Protein AF-A0A6A8QHR4-F1 (afdb_monomer)

pLDDT: mean 85.31, std 14.0, range [31.61, 98.31]

Solvent-accessible surface area (backbone atoms only — not comparable to full-atom values): 18402 Å² total; per-residue (Å²): 130,61,68,68,56,52,59,58,44,55,70,56,38,76,68,55,68,48,92,54,41,43,32,36,34,26,78,45,69,30,35,37,33,37,28,36,67,97,58,62,80,44,81,44,82,33,76,77,46,33,64,66,51,53,52,50,52,48,49,50,52,19,62,76,65,48,36,73,65,35,61,87,84,35,30,60,48,81,50,66,44,97,84,42,24,40,35,38,37,40,33,28,69,88,25,61,89,53,96,85,50,68,48,36,42,34,38,39,37,43,56,59,66,91,82,69,79,55,62,60,54,66,31,27,40,39,94,88,46,60,74,53,91,86,63,80,77,57,77,85,56,61,82,73,95,60,59,63,50,63,59,50,51,48,38,40,49,70,34,42,8,34,39,33,25,16,54,89,92,35,47,52,68,56,49,51,36,37,53,57,73,55,38,56,78,86,43,31,39,35,37,45,27,67,63,79,74,82,61,74,89,44,82,51,59,50,82,45,74,31,61,92,53,81,61,46,82,77,60,48,46,52,60,49,44,61,50,46,74,73,66,69,55,53,30,38,36,40,54,70,61,39,48,84,38,24,60,27,59,50,47,38,47,78,71,70,52,46,27,36,35,36,26,38,69,18,78,32,63,69,46,32,46,51,42,48,46,54,22,25,41,75,68,45,74,88,66,57,67,67,65,48,39,51,51,58,38,70,41,32,56,32,31,37,26,33,41,62,62,89,92,45,32,32,61,60,35,79,41,46,45,72,56,54,52,60,61,70,69,54,74,79,135

Mean predicted aligned error: 8.2 Å

Nearest PDB structures (foldseek):
  4ii7-assembly2_C  TM=7.685E-01  e=9.768E-21  Sulfolobus acidocaldarius DSM 639
  4ihq-assembly1_A  TM=7.583E-01  e=1.807E-20  Sulfolobus acidocaldarius DSM 639
  4ii7-assembly2_D  TM=6.952E-01  e=1.039E-20  Sulfolobus acidocaldarius DSM 639
  4ii7-assembly1_A  TM=6.647E-01  e=1.216E-19  Sulfolobus acidocaldarius DSM 639
  2oap-assembly1_1  TM=7.001E-01  e=6.402E-19  Archaeoglobus fulgidus DSM 4304

Sequence (333 aa):
MNPLLQDTLQRLAIHYDGADVEEIAMNRPGEVWIRHVGGGWEARPDPALTTDYVLILCQQLANVSGQIFHRRRMPLLYATLPEGHRFTAIVGPNVRYDMGDTEGVAMAVRVFRPDRRITLDRYGLSETRTELDEVPLRHGQTRYDASPLGDLLAAVRNREAILISGATSTGKTTFLNAIMGYLPPESRVLTVEDAREVIVAHPNRVHLVVSRTETANGVDFMRVVDAVVRMTPDVIVCGEIGIANAAGVFRLMTTGHTNFMATIHANSPEAALRAFYQNLAQGSPGIDAGAAIDIIGSAFGRIVQIDRHGSRRVVTAIDIPRLLREAVAGDPP

Radius of gyration: 21.28 Å; Cα contacts (8 Å, |Δi|>4): 629; chains: 1; bounding box: 52×45×70 Å

Structure (mmCIF, N/CA/C/O backbone):
data_AF-A0A6A8QHR4-F1
#
_entry.id   AF-A0A6A8QHR4-F1
#
loop_
_atom_site.group_PDB
_atom_site.id
_atom_site.type_symbol
_atom_site.label_atom_id
_atom_site.label_alt_id
_atom_site.label_comp_id
_atom_site.label_asym_id
_atom_site.label_entity_id
_atom_site.label_seq_id
_atom_site.pdbx_PDB_ins_code
_atom_site.Cartn_x
_atom_site.Cartn_y
_atom_site.Cartn_z
_atom_site.occupancy
_atom_site.B_iso_or_equiv
_atom_site.auth_seq_id
_atom_site.auth_comp_id
_atom_site.auth_asym_id
_atom_site.auth_atom_id
_atom_site.pdbx_PDB_model_num
ATOM 1 N N . MET A 1 1 ? -10.845 -7.583 -23.308 1.00 63.12 1 MET A N 1
ATOM 2 C CA . MET A 1 1 ? -9.411 -7.225 -23.284 1.00 63.12 1 MET A CA 1
ATOM 3 C C . MET A 1 1 ? -8.922 -7.128 -24.722 1.00 63.12 1 MET A C 1
ATOM 5 O O . MET A 1 1 ? -9.403 -7.902 -25.538 1.00 63.12 1 MET A O 1
ATOM 9 N N . ASN A 1 2 ? -8.067 -6.157 -25.059 1.00 79.81 2 ASN A N 1
ATOM 10 C CA . ASN A 1 2 ? -7.510 -6.028 -26.412 1.00 79.81 2 ASN A CA 1
ATOM 11 C C . ASN A 1 2 ? -6.665 -7.284 -26.733 1.00 79.81 2 ASN A C 1
ATOM 13 O O . ASN A 1 2 ? -5.735 -7.544 -25.967 1.00 79.81 2 ASN A O 1
ATOM 17 N N . PRO A 1 3 ? -6.948 -8.043 -27.814 1.00 83.62 3 PRO A N 1
ATOM 18 C CA . PRO A 1 3 ? -6.201 -9.257 -28.164 1.00 83.62 3 PRO A CA 1
ATOM 19 C C . PRO A 1 3 ? -4.687 -9.042 -28.263 1.00 83.62 3 PRO A C 1
ATOM 21 O O . PRO A 1 3 ? -3.917 -9.916 -27.885 1.00 83.62 3 PRO A O 1
ATOM 24 N N . LEU A 1 4 ? -4.258 -7.853 -28.696 1.00 85.81 4 LEU A N 1
ATOM 25 C CA . LEU A 1 4 ? -2.843 -7.507 -28.806 1.00 85.81 4 LEU A CA 1
ATOM 26 C C . LEU A 1 4 ? -2.167 -7.379 -27.434 1.00 85.81 4 LEU A C 1
ATOM 28 O O . LEU A 1 4 ? -1.039 -7.819 -27.265 1.00 85.81 4 LEU A O 1
ATOM 32 N N . LEU A 1 5 ? -2.855 -6.799 -26.443 1.00 90.69 5 LEU A N 1
ATOM 33 C CA . LEU A 1 5 ? -2.327 -6.728 -25.077 1.00 90.69 5 LEU A CA 1
ATOM 34 C C . LEU A 1 5 ? -2.257 -8.124 -24.452 1.00 90.69 5 LEU A C 1
ATOM 36 O O . LEU A 1 5 ? -1.310 -8.421 -23.736 1.00 90.69 5 LEU A O 1
ATOM 40 N N . GLN A 1 6 ? -3.242 -8.979 -24.733 1.00 90.25 6 GLN A N 1
ATOM 41 C CA . GLN A 1 6 ? -3.241 -10.354 -24.244 1.00 90.25 6 GLN A CA 1
ATOM 42 C C . GLN A 1 6 ? -2.035 -11.144 -24.773 1.00 90.25 6 GLN A C 1
ATOM 44 O O . GLN A 1 6 ? -1.372 -11.810 -23.985 1.00 90.25 6 GLN A O 1
ATOM 49 N N . ASP A 1 7 ? -1.724 -11.029 -26.066 1.00 89.56 7 ASP A N 1
ATOM 50 C CA . ASP A 1 7 ? -0.547 -11.665 -26.675 1.00 89.56 7 ASP A CA 1
ATOM 51 C C . ASP A 1 7 ? 0.768 -11.149 -26.064 1.00 89.56 7 ASP A C 1
ATOM 53 O O . ASP A 1 7 ? 1.615 -11.939 -25.645 1.00 89.56 7 ASP A O 1
ATOM 57 N N . THR A 1 8 ? 0.903 -9.824 -25.893 1.00 93.25 8 THR A N 1
ATOM 58 C CA . THR A 1 8 ? 2.062 -9.239 -25.201 1.00 93.25 8 THR A CA 1
ATOM 59 C C . THR A 1 8 ? 2.197 -9.801 -23.782 1.00 93.25 8 THR A C 1
ATOM 61 O O . THR A 1 8 ? 3.281 -10.217 -23.385 1.00 93.25 8 THR A O 1
ATOM 64 N N . LEU A 1 9 ? 1.104 -9.849 -23.012 1.00 94.44 9 LEU A N 1
ATOM 65 C CA . LEU A 1 9 ? 1.125 -10.299 -21.618 1.00 94.44 9 LEU A CA 1
ATOM 66 C C . LEU A 1 9 ? 1.432 -11.786 -21.467 1.00 94.44 9 LEU A C 1
ATOM 68 O O . LEU A 1 9 ? 2.133 -12.140 -20.523 1.00 94.44 9 LEU A O 1
ATOM 72 N N . GLN A 1 10 ? 0.975 -12.640 -22.387 1.00 92.62 10 GLN A N 1
ATOM 73 C CA . GLN A 1 10 ? 1.253 -14.079 -22.343 1.00 92.62 10 GLN A CA 1
ATOM 74 C C . GLN A 1 10 ? 2.753 -14.376 -22.307 1.00 92.62 10 GLN A C 1
ATOM 76 O O . GLN A 1 10 ? 3.178 -15.274 -21.584 1.00 92.62 10 GLN A O 1
ATOM 81 N N . ARG A 1 11 ? 3.573 -13.592 -23.021 1.00 90.62 11 ARG A N 1
ATOM 82 C CA . ARG A 1 11 ? 5.035 -13.726 -22.965 1.00 90.62 11 ARG A CA 1
ATOM 83 C C . ARG A 1 11 ? 5.589 -13.407 -21.583 1.00 90.62 11 ARG A C 1
ATOM 85 O O . ARG A 1 11 ? 6.513 -14.072 -21.140 1.00 90.62 11 ARG A O 1
ATOM 92 N N . LEU A 1 12 ? 5.049 -12.395 -20.910 1.00 93.69 12 LEU A N 1
ATOM 93 C CA . LEU A 1 12 ? 5.491 -12.044 -19.562 1.00 93.69 12 LEU A CA 1
ATOM 94 C C . LEU A 1 12 ? 5.003 -13.052 -18.517 1.00 93.69 12 LEU A C 1
ATOM 96 O O . LEU A 1 12 ? 5.720 -13.333 -17.558 1.00 93.69 12 LEU A O 1
ATOM 100 N N . ALA A 1 13 ? 3.795 -13.586 -18.715 1.00 95.00 13 ALA A N 1
ATOM 101 C CA . ALA A 1 13 ? 3.106 -14.467 -17.780 1.00 95.00 13 ALA A CA 1
ATOM 102 C C . ALA A 1 13 ? 3.863 -15.762 -17.498 1.00 95.00 13 ALA A C 1
ATOM 104 O O . ALA A 1 13 ? 3.900 -16.202 -16.350 1.00 95.00 13 ALA A O 1
ATOM 105 N N . ILE A 1 14 ? 4.600 -16.291 -18.484 1.00 94.75 14 ILE A N 1
ATOM 106 C CA . ILE A 1 14 ? 5.437 -17.490 -18.304 1.00 94.75 14 ILE A CA 1
ATOM 107 C C . ILE A 1 14 ? 6.419 -17.366 -17.126 1.00 94.75 14 ILE A C 1
ATOM 109 O O . ILE A 1 14 ? 6.829 -18.377 -16.559 1.00 94.75 14 ILE A O 1
ATOM 113 N N . HIS A 1 15 ? 6.794 -16.136 -16.757 1.00 96.00 15 HIS A N 1
ATOM 114 C CA . HIS A 1 15 ? 7.748 -15.860 -15.685 1.00 96.00 15 HIS A CA 1
ATOM 115 C C . HIS A 1 15 ? 7.089 -15.630 -14.325 1.00 96.00 15 HIS A C 1
ATOM 117 O O . HIS A 1 15 ? 7.748 -15.827 -13.307 1.00 96.00 15 HIS A O 1
ATOM 123 N N . TYR A 1 16 ? 5.816 -15.219 -14.282 1.00 94.38 16 TYR A N 1
ATOM 124 C CA . TYR A 1 16 ? 5.112 -14.898 -13.035 1.00 94.38 16 TYR A CA 1
ATOM 125 C C . TYR A 1 16 ? 3.937 -15.825 -12.696 1.00 94.38 16 TYR A C 1
ATOM 127 O O . TYR A 1 16 ? 3.376 -15.714 -11.606 1.00 94.38 16 TYR A O 1
ATOM 135 N N . ASP A 1 17 ? 3.568 -16.765 -13.566 1.00 92.44 17 ASP A N 1
ATOM 136 C CA . ASP A 1 17 ? 2.469 -17.709 -13.317 1.00 92.44 17 ASP A CA 1
ATOM 137 C C . ASP A 1 17 ? 2.816 -18.788 -12.277 1.00 92.44 17 ASP A C 1
ATOM 139 O O . ASP A 1 17 ? 1.919 -19.391 -11.684 1.00 92.44 17 ASP A O 1
ATOM 143 N N . GLY A 1 18 ? 4.106 -18.998 -11.987 1.00 89.38 18 GLY A N 1
ATOM 144 C CA . GLY A 1 18 ? 4.564 -19.948 -10.970 1.00 89.38 18 GLY A CA 1
ATOM 145 C C . GLY A 1 18 ? 4.011 -19.638 -9.573 1.00 89.38 18 GLY A C 1
ATOM 146 O O . GLY A 1 18 ? 4.069 -18.501 -9.099 1.00 89.38 18 GLY A O 1
ATOM 147 N N . ALA A 1 19 ? 3.477 -20.651 -8.883 1.00 86.50 19 ALA A N 1
ATOM 148 C CA . ALA A 1 19 ? 2.821 -20.487 -7.579 1.00 86.50 19 ALA A CA 1
ATOM 149 C C . ALA A 1 19 ? 3.752 -19.929 -6.480 1.00 86.50 19 ALA A C 1
ATOM 151 O O . ALA A 1 19 ? 3.288 -19.314 -5.517 1.00 86.50 19 ALA A O 1
ATOM 152 N N . ASP A 1 20 ? 5.058 -20.124 -6.633 1.00 88.94 20 ASP A N 1
ATOM 153 C CA . ASP A 1 20 ? 6.122 -19.664 -5.747 1.00 88.94 20 ASP A CA 1
ATOM 154 C C . ASP A 1 20 ? 6.749 -18.326 -6.167 1.00 88.94 20 ASP A C 1
ATOM 156 O O . ASP A 1 20 ? 7.637 -17.842 -5.468 1.00 88.94 20 ASP A O 1
ATOM 160 N N . VAL A 1 21 ? 6.270 -17.677 -7.232 1.00 92.50 21 VAL A N 1
ATOM 161 C CA . VAL A 1 21 ? 6.793 -16.379 -7.682 1.00 92.50 21 VAL A CA 1
ATOM 162 C C . VAL A 1 21 ? 6.156 -15.228 -6.899 1.00 92.50 21 VAL A C 1
ATOM 164 O O . VAL A 1 21 ? 4.934 -15.094 -6.813 1.00 92.50 21 VAL A O 1
ATOM 167 N N . GLU A 1 22 ? 7.002 -14.377 -6.318 1.00 89.94 22 GLU A N 1
ATOM 168 C CA . GLU A 1 22 ? 6.614 -13.166 -5.585 1.00 89.94 22 GLU A CA 1
ATOM 169 C C . GLU A 1 22 ? 6.722 -11.913 -6.468 1.00 89.94 22 GLU A C 1
ATOM 171 O O . GLU A 1 22 ? 5.899 -10.997 -6.387 1.00 89.94 22 GLU A O 1
ATOM 176 N N . GLU A 1 23 ? 7.755 -11.867 -7.306 1.00 94.75 23 GLU A N 1
ATOM 177 C CA . GLU A 1 23 ? 8.083 -10.719 -8.142 1.00 94.75 23 GLU A CA 1
ATOM 178 C C . GLU A 1 23 ? 8.947 -11.161 -9.320 1.00 94.75 23 GLU A C 1
ATOM 180 O O . GLU A 1 23 ? 9.780 -12.055 -9.170 1.00 94.75 23 GLU A O 1
ATOM 185 N N . ILE A 1 24 ? 8.786 -10.513 -10.469 1.00 97.56 24 ILE A N 1
ATOM 186 C CA . ILE A 1 24 ? 9.759 -10.592 -11.560 1.00 97.56 24 ILE A CA 1
ATOM 187 C C . ILE A 1 24 ? 10.306 -9.204 -11.866 1.00 97.56 24 ILE A C 1
ATOM 189 O O . ILE A 1 24 ? 9.607 -8.207 -11.695 1.00 97.56 24 ILE A O 1
ATOM 193 N N . ALA A 1 25 ? 11.539 -9.139 -12.346 1.00 98.25 25 ALA A N 1
ATOM 194 C CA . ALA A 1 25 ? 12.180 -7.910 -12.781 1.00 98.25 25 ALA A CA 1
ATOM 195 C C . ALA A 1 25 ? 12.972 -8.135 -14.070 1.00 98.25 25 ALA A C 1
ATOM 197 O O . ALA A 1 25 ? 13.424 -9.238 -14.353 1.00 98.25 25 ALA A O 1
ATOM 198 N N . MET A 1 26 ? 13.169 -7.080 -14.843 1.00 97.88 26 MET A N 1
ATOM 199 C CA . MET A 1 26 ? 14.093 -7.046 -15.972 1.00 97.88 26 MET A CA 1
ATOM 200 C C . MET A 1 26 ? 14.961 -5.811 -15.776 1.00 97.88 26 MET A C 1
ATOM 202 O O . MET A 1 26 ? 14.444 -4.693 -15.805 1.00 97.88 26 MET A O 1
ATOM 206 N N . ASN A 1 27 ? 16.260 -6.015 -15.543 1.00 97.00 27 ASN A N 1
ATOM 207 C CA . ASN A 1 27 ? 17.203 -4.923 -15.286 1.00 97.00 27 ASN A CA 1
ATOM 208 C C . ASN A 1 27 ? 17.958 -4.494 -16.549 1.00 97.00 27 ASN A C 1
ATOM 210 O O . ASN A 1 27 ? 18.548 -3.421 -16.550 1.00 97.00 27 ASN A O 1
ATOM 214 N N . ARG A 1 28 ? 17.950 -5.326 -17.599 1.00 96.44 28 ARG A N 1
ATOM 215 C CA . ARG A 1 28 ? 18.454 -5.057 -18.956 1.00 96.44 28 ARG A CA 1
ATOM 216 C C . ARG A 1 28 ? 17.719 -5.953 -19.972 1.00 96.44 28 ARG A C 1
ATOM 218 O O . ARG A 1 28 ? 17.114 -6.942 -19.567 1.00 96.44 28 ARG A O 1
ATOM 225 N N . PRO A 1 29 ? 17.734 -5.636 -21.277 1.00 97.19 29 PRO A N 1
ATOM 226 C CA . PRO A 1 29 ? 17.141 -6.481 -22.308 1.00 97.19 29 PRO A CA 1
ATOM 227 C C . PRO A 1 29 ? 17.780 -7.864 -22.364 1.00 97.19 29 PRO A C 1
ATOM 229 O O . PRO A 1 29 ? 18.995 -7.997 -22.225 1.00 97.19 29 PRO A O 1
ATOM 232 N N . GLY A 1 30 ? 16.964 -8.879 -22.635 1.00 97.38 30 GLY A N 1
ATOM 233 C CA . GLY A 1 30 ? 17.433 -10.252 -22.805 1.00 97.38 30 GLY A CA 1
ATOM 234 C C . GLY A 1 30 ? 17.486 -11.084 -21.520 1.00 97.38 30 GLY A C 1
ATOM 235 O O . GLY A 1 30 ? 17.931 -12.232 -21.569 1.00 97.38 30 GLY A O 1
ATOM 236 N N . GLU A 1 31 ? 17.046 -10.546 -20.382 1.00 96.81 31 GLU A N 1
ATOM 237 C CA . GLU A 1 31 ? 17.014 -11.258 -19.101 1.00 96.81 31 GLU A CA 1
ATOM 238 C C . GLU A 1 31 ? 15.706 -11.043 -18.337 1.00 96.81 31 GLU A C 1
ATOM 240 O O . GLU A 1 31 ? 15.011 -10.038 -18.490 1.00 96.81 31 GLU A O 1
ATOM 245 N N . VAL A 1 32 ? 15.428 -11.981 -17.439 1.00 97.94 32 VAL A N 1
ATOM 246 C CA . VAL A 1 32 ? 14.441 -11.852 -16.376 1.00 97.94 32 VAL A CA 1
ATOM 247 C C . VAL A 1 32 ? 15.060 -12.314 -15.063 1.00 97.94 32 VAL A C 1
ATOM 249 O O . VAL A 1 32 ? 15.806 -13.289 -15.001 1.00 97.94 32 VAL A O 1
ATOM 252 N N . TRP A 1 33 ? 14.736 -11.611 -13.993 1.00 98.31 33 TRP A N 1
ATOM 253 C CA . TRP A 1 33 ? 15.041 -11.981 -12.625 1.00 98.31 33 TRP A CA 1
ATOM 254 C C . TRP A 1 33 ? 13.746 -12.385 -11.944 1.00 98.31 33 TRP A C 1
ATOM 256 O O . TRP A 1 33 ? 12.770 -11.641 -11.981 1.00 98.31 33 TRP A O 1
ATOM 266 N N . ILE A 1 34 ? 13.735 -13.549 -11.309 1.00 97.69 34 ILE A N 1
ATOM 267 C CA . ILE A 1 34 ? 12.564 -14.098 -10.632 1.00 97.69 34 ILE A CA 1
ATOM 268 C C . ILE A 1 34 ? 12.863 -14.148 -9.141 1.00 97.69 34 ILE A C 1
ATOM 270 O O . ILE A 1 34 ? 13.861 -14.724 -8.709 1.00 97.69 34 ILE A O 1
ATOM 274 N N . ARG A 1 35 ? 12.003 -13.524 -8.340 1.00 94.69 35 ARG A N 1
ATOM 275 C CA . ARG A 1 35 ? 12.045 -13.610 -6.886 1.00 94.69 35 ARG A CA 1
ATOM 276 C C . ARG A 1 35 ? 11.048 -14.651 -6.416 1.00 94.69 35 ARG A C 1
ATOM 278 O O . ARG A 1 35 ? 9.836 -14.459 -6.530 1.00 94.69 35 ARG A O 1
ATOM 285 N N . HIS A 1 36 ? 11.570 -15.706 -5.807 1.00 89.94 36 HIS A N 1
ATOM 286 C CA . HIS A 1 36 ? 10.753 -16.743 -5.189 1.00 89.94 36 HIS A CA 1
ATOM 287 C C . HIS A 1 36 ? 10.314 -16.349 -3.782 1.00 89.94 36 HIS A C 1
ATOM 289 O O . HIS A 1 36 ? 11.026 -15.665 -3.040 1.00 89.94 36 HIS A O 1
ATOM 295 N N . VAL A 1 37 ? 9.143 -16.824 -3.381 1.00 82.81 37 VAL A N 1
ATOM 296 C CA . VAL A 1 37 ? 8.575 -16.626 -2.052 1.00 82.81 37 VAL A CA 1
ATOM 297 C C . VAL A 1 37 ? 9.530 -17.158 -0.987 1.00 82.81 37 VAL A C 1
ATOM 299 O O . VAL A 1 37 ? 9.801 -18.351 -0.902 1.00 82.81 37 VAL A O 1
ATOM 302 N N . GLY A 1 38 ? 10.015 -16.263 -0.124 1.00 75.81 38 GLY A N 1
ATOM 303 C CA . GLY A 1 38 ? 10.965 -16.623 0.936 1.00 75.81 38 GLY A CA 1
ATOM 304 C C . GLY A 1 38 ? 12.384 -16.938 0.442 1.00 75.81 38 GLY A C 1
ATOM 305 O O . GLY A 1 38 ? 13.253 -17.183 1.275 1.00 75.81 38 GLY A O 1
ATOM 306 N N . GLY A 1 39 ? 12.619 -16.882 -0.871 1.00 82.81 39 GLY A N 1
ATOM 307 C CA . GLY A 1 39 ? 13.905 -17.109 -1.518 1.00 82.81 39 GLY A CA 1
ATOM 308 C C . GLY A 1 39 ? 14.609 -15.821 -1.951 1.00 82.81 39 GLY A C 1
ATOM 309 O O . GLY A 1 39 ? 14.208 -14.701 -1.612 1.00 82.81 39 GLY A O 1
ATOM 310 N N . GLY A 1 40 ? 15.706 -16.013 -2.684 1.00 85.38 40 GLY A N 1
ATOM 311 C CA . GLY A 1 40 ? 16.468 -14.950 -3.335 1.00 85.38 40 GLY A CA 1
ATOM 312 C C . GLY A 1 40 ? 15.995 -14.670 -4.762 1.00 85.38 40 GLY A C 1
ATOM 313 O O . GLY A 1 40 ? 14.951 -15.153 -5.199 1.00 85.38 40 GLY A O 1
ATOM 314 N N . TRP A 1 41 ? 16.793 -13.878 -5.473 1.00 95.62 41 TRP A N 1
ATOM 315 C CA . TRP A 1 41 ? 16.614 -13.615 -6.897 1.00 95.62 41 TRP A CA 1
ATOM 316 C C . TRP A 1 41 ? 17.331 -14.675 -7.739 1.00 95.62 41 TRP A C 1
ATOM 318 O O . TRP A 1 41 ? 18.484 -15.007 -7.468 1.00 95.62 41 TRP A O 1
ATOM 328 N N . GLU A 1 42 ? 16.660 -15.163 -8.776 1.00 96.56 42 GLU A N 1
ATOM 329 C CA . GLU A 1 42 ? 17.183 -16.095 -9.774 1.00 96.56 42 GLU A CA 1
ATOM 330 C C . GLU A 1 42 ? 17.196 -15.408 -11.145 1.00 96.56 42 GLU A C 1
ATOM 332 O O . GLU A 1 42 ? 16.153 -14.954 -11.611 1.00 96.56 42 GLU A O 1
ATOM 337 N N . ALA A 1 43 ? 18.358 -15.324 -11.794 1.00 97.12 43 ALA A N 1
ATOM 338 C CA . ALA A 1 43 ? 18.470 -14.785 -13.148 1.00 97.12 43 ALA A CA 1
ATOM 339 C C . ALA A 1 43 ? 18.206 -15.875 -14.194 1.00 97.12 43 ALA A C 1
ATOM 341 O O . ALA A 1 43 ? 18.757 -16.974 -14.102 1.00 97.12 43 ALA A O 1
ATOM 342 N N . ARG A 1 44 ? 17.419 -15.552 -15.222 1.00 96.69 44 ARG A N 1
ATOM 343 C CA . ARG A 1 44 ? 17.178 -16.404 -16.390 1.00 96.69 44 ARG A CA 1
ATOM 344 C C . ARG A 1 44 ? 17.307 -15.591 -17.681 1.00 96.69 44 ARG A C 1
ATOM 346 O O . ARG A 1 44 ? 16.810 -14.466 -17.740 1.00 96.69 44 ARG A O 1
ATOM 353 N N . PRO A 1 45 ? 17.947 -16.133 -18.729 1.00 97.56 45 PRO A N 1
ATOM 354 C CA . PRO A 1 45 ? 17.964 -15.480 -20.029 1.00 97.56 45 PRO A CA 1
ATOM 355 C C . PRO A 1 45 ? 16.577 -15.555 -20.680 1.00 97.56 45 PRO A C 1
ATOM 357 O O . PRO A 1 45 ? 15.962 -16.619 -20.725 1.00 97.56 45 PRO A O 1
ATOM 360 N N . ASP A 1 46 ? 16.123 -14.439 -21.238 1.00 96.94 46 ASP A N 1
ATOM 361 C CA . ASP A 1 46 ? 14.974 -14.381 -22.141 1.00 96.94 46 ASP A CA 1
ATOM 362 C C . ASP A 1 46 ? 15.258 -13.355 -23.250 1.00 96.94 46 ASP A C 1
ATOM 364 O O . ASP A 1 46 ? 14.938 -12.171 -23.103 1.00 96.94 46 ASP A O 1
ATOM 368 N N . PRO A 1 47 ? 15.850 -13.788 -24.381 1.00 96.75 47 PRO A N 1
ATOM 369 C CA . PRO A 1 47 ? 16.184 -12.912 -25.505 1.00 96.75 47 PRO A CA 1
ATOM 370 C C . PRO A 1 47 ? 14.991 -12.154 -26.098 1.00 96.75 47 PRO A C 1
ATOM 372 O O . PRO A 1 47 ? 15.187 -11.197 -26.844 1.00 96.75 47 PRO A O 1
ATOM 375 N N . ALA A 1 48 ? 13.760 -12.581 -25.808 1.00 94.81 48 ALA A N 1
ATOM 376 C CA . ALA A 1 48 ? 12.567 -11.937 -26.324 1.00 94.81 48 ALA A CA 1
ATOM 377 C C . ALA A 1 48 ? 12.070 -10.772 -25.457 1.00 94.81 48 ALA A C 1
ATOM 379 O O . ALA A 1 48 ? 11.251 -9.981 -25.930 1.00 94.81 48 ALA A O 1
ATOM 380 N N . LEU A 1 49 ? 12.572 -10.620 -24.227 1.00 96.38 49 LEU A N 1
ATOM 381 C CA . LEU A 1 49 ? 12.349 -9.427 -23.410 1.00 96.38 49 LEU A CA 1
ATOM 382 C C . LEU A 1 49 ? 13.264 -8.291 -23.884 1.00 96.38 49 LEU A C 1
ATOM 384 O O . LEU A 1 49 ? 14.278 -7.955 -23.273 1.00 96.38 49 LEU A O 1
ATOM 388 N N . THR A 1 50 ? 12.918 -7.722 -25.036 1.00 97.38 50 THR A N 1
ATOM 389 C CA . THR A 1 50 ? 13.654 -6.621 -25.666 1.00 97.38 50 THR A CA 1
ATOM 390 C C . THR A 1 50 ? 13.180 -5.256 -25.164 1.00 97.38 50 THR A C 1
ATOM 392 O O . THR A 1 50 ? 12.103 -5.115 -24.582 1.00 97.38 50 THR A O 1
ATOM 395 N N . THR A 1 51 ? 13.955 -4.205 -25.445 1.00 96.69 51 THR A N 1
ATOM 396 C CA . THR A 1 51 ? 13.515 -2.818 -25.218 1.00 96.69 51 THR A CA 1
ATOM 397 C C . THR A 1 51 ? 12.199 -2.517 -25.936 1.00 96.69 51 THR A C 1
ATOM 399 O O . THR A 1 51 ? 11.291 -1.940 -25.338 1.00 96.69 51 THR A O 1
ATOM 402 N N . ASP A 1 52 ? 12.066 -2.942 -27.194 1.00 96.81 52 ASP A N 1
ATOM 403 C CA . ASP A 1 52 ? 10.859 -2.709 -27.992 1.00 96.81 52 ASP A CA 1
ATOM 404 C C . ASP A 1 52 ? 9.641 -3.411 -27.395 1.00 96.81 52 ASP A C 1
ATOM 406 O O . ASP A 1 52 ? 8.563 -2.820 -27.324 1.00 96.81 52 ASP A O 1
ATOM 410 N N . TYR A 1 53 ? 9.821 -4.635 -26.891 1.00 96.94 53 TYR A N 1
ATOM 411 C CA . TYR A 1 53 ? 8.770 -5.363 -26.190 1.00 96.94 53 TYR A CA 1
ATOM 412 C C . TYR A 1 53 ? 8.246 -4.572 -24.981 1.00 96.94 53 TYR A C 1
ATOM 414 O O . TYR A 1 53 ? 7.039 -4.351 -24.863 1.00 96.94 53 TYR A O 1
ATOM 422 N N . VAL A 1 54 ? 9.139 -4.078 -24.114 1.00 97.00 54 VAL A N 1
ATOM 423 C CA . VAL A 1 54 ? 8.726 -3.310 -22.928 1.00 97.00 54 VAL A CA 1
ATOM 424 C C . VAL A 1 54 ? 8.084 -1.977 -23.318 1.00 97.00 54 VAL A C 1
ATOM 426 O O . VAL A 1 54 ? 7.103 -1.575 -22.695 1.00 97.00 54 VAL A O 1
ATOM 429 N N . LEU A 1 55 ? 8.574 -1.299 -24.361 1.00 96.62 55 LEU A N 1
ATOM 430 C CA . LEU A 1 55 ? 7.968 -0.060 -24.863 1.00 96.62 55 LEU A CA 1
ATOM 431 C C . LEU A 1 55 ? 6.541 -0.285 -25.382 1.00 96.62 55 LEU A C 1
ATOM 433 O O . LEU A 1 55 ? 5.647 0.503 -25.061 1.00 96.62 55 LEU A O 1
ATOM 437 N N . ILE A 1 56 ? 6.318 -1.360 -26.144 1.00 96.38 56 ILE A N 1
ATOM 438 C CA . ILE A 1 56 ? 4.990 -1.756 -26.630 1.00 96.38 56 ILE A CA 1
ATOM 439 C C . ILE A 1 56 ? 4.072 -2.060 -25.447 1.00 96.38 56 ILE A C 1
ATOM 441 O O . ILE A 1 56 ? 2.967 -1.517 -25.381 1.00 96.38 56 ILE A O 1
ATOM 445 N N . LEU A 1 57 ? 4.540 -2.863 -24.487 1.00 96.50 57 LEU A N 1
ATOM 446 C CA . LEU A 1 57 ? 3.779 -3.200 -23.287 1.00 96.50 57 LEU A CA 1
ATOM 447 C C . LEU A 1 57 ? 3.398 -1.942 -22.494 1.00 96.50 57 LEU A C 1
ATOM 449 O O . LEU A 1 57 ? 2.233 -1.772 -22.137 1.00 96.50 57 LEU A O 1
ATOM 453 N N . CYS A 1 58 ? 4.343 -1.023 -22.277 1.00 95.94 58 CYS A N 1
ATOM 454 C CA . CYS A 1 58 ? 4.081 0.236 -21.582 1.00 95.94 58 CYS A CA 1
ATOM 455 C C . CYS A 1 58 ? 3.025 1.073 -22.308 1.00 95.94 58 CYS A C 1
ATOM 457 O O . CYS A 1 58 ? 2.089 1.560 -21.679 1.00 95.94 58 CYS A O 1
ATOM 459 N N . GLN A 1 59 ? 3.127 1.211 -23.632 1.00 95.38 59 GLN A N 1
ATOM 460 C CA . GLN A 1 59 ? 2.145 1.964 -24.409 1.00 95.38 59 GLN A CA 1
ATOM 461 C C . GLN A 1 59 ? 0.750 1.330 -24.335 1.00 95.38 59 GLN A C 1
ATOM 463 O O . GLN A 1 59 ? -0.248 2.037 -24.192 1.00 95.38 59 GLN A O 1
ATOM 468 N N . GLN A 1 60 ? 0.664 0.001 -24.409 1.00 95.31 60 GLN A N 1
ATOM 469 C CA . GLN A 1 60 ? -0.605 -0.718 -24.312 1.00 95.31 60 GLN A CA 1
ATOM 470 C C . GLN A 1 60 ? -1.234 -0.578 -22.920 1.00 95.31 60 GLN A C 1
ATOM 472 O O . GLN A 1 60 ? -2.425 -0.279 -22.820 1.00 95.31 60 GLN A O 1
ATOM 477 N N . LEU A 1 61 ? -0.445 -0.741 -21.852 1.00 93.50 61 LEU A N 1
ATOM 478 C CA . LEU A 1 61 ? -0.911 -0.577 -20.472 1.00 93.50 61 LEU A CA 1
ATOM 479 C C . LEU A 1 61 ? -1.320 0.870 -20.177 1.00 93.50 61 LEU A C 1
ATOM 481 O O . LEU A 1 61 ? -2.340 1.094 -19.523 1.00 93.50 61 LEU A O 1
ATOM 485 N N . ALA A 1 62 ? -0.579 1.853 -20.691 1.00 91.56 62 ALA A N 1
ATOM 486 C CA . ALA A 1 62 ? -0.930 3.265 -20.575 1.00 91.56 62 ALA A CA 1
ATOM 487 C C . ALA A 1 62 ? -2.284 3.553 -21.241 1.00 91.56 62 ALA A C 1
ATOM 489 O O . ALA A 1 62 ? -3.164 4.130 -20.609 1.00 91.56 62 ALA A O 1
ATOM 490 N N . ASN A 1 63 ? -2.505 3.041 -22.457 1.00 90.62 63 ASN A N 1
ATOM 491 C CA . ASN A 1 63 ? -3.768 3.216 -23.176 1.00 90.62 63 ASN A CA 1
ATOM 492 C C . ASN A 1 63 ? -4.958 2.590 -22.429 1.00 90.62 63 ASN A C 1
ATOM 494 O O . ASN A 1 63 ? -6.022 3.200 -22.357 1.00 90.62 63 ASN A O 1
ATOM 498 N N . VAL A 1 64 ? -4.793 1.389 -21.861 1.00 88.62 64 VAL A N 1
ATOM 499 C CA . VAL A 1 64 ? -5.862 0.725 -21.089 1.00 88.62 64 VAL A CA 1
ATOM 500 C C . VAL A 1 64 ? -6.142 1.438 -19.766 1.00 88.62 64 VAL A C 1
ATOM 502 O O . VAL A 1 64 ? -7.294 1.512 -19.350 1.00 88.62 64 VAL A O 1
ATOM 505 N N . SER A 1 65 ? -5.111 1.975 -19.112 1.00 83.38 65 SER A N 1
ATOM 506 C CA . SER A 1 65 ? -5.253 2.678 -17.828 1.00 83.38 65 SER A CA 1
ATOM 507 C C . SER A 1 65 ? -5.568 4.173 -17.965 1.00 83.38 65 SER A C 1
ATOM 509 O O . SER A 1 65 ? -5.710 4.852 -16.951 1.00 83.38 65 SER A O 1
ATOM 511 N N . GLY A 1 66 ? -5.689 4.692 -19.193 1.00 84.25 66 GLY A N 1
ATOM 512 C CA . GLY A 1 66 ? -5.932 6.114 -19.455 1.00 84.25 66 GLY A CA 1
ATOM 513 C C . GLY A 1 66 ? -4.756 7.021 -19.080 1.00 84.25 66 GLY A C 1
ATOM 514 O O . GLY A 1 66 ? -4.940 8.218 -18.904 1.00 84.25 66 GLY A O 1
ATOM 515 N N . GLN A 1 67 ? -3.555 6.461 -18.929 1.00 86.94 67 GLN A N 1
ATOM 516 C CA . GLN A 1 67 ? -2.345 7.201 -18.587 1.00 86.94 67 GLN A CA 1
ATOM 517 C C . GLN A 1 67 ? -1.594 7.658 -19.838 1.00 86.94 67 GLN A C 1
ATOM 519 O O . GLN A 1 67 ? -1.691 7.065 -20.912 1.00 86.94 67 GLN A O 1
ATOM 524 N N . ILE A 1 68 ? -0.770 8.689 -19.672 1.00 87.81 68 ILE A N 1
ATOM 525 C CA . ILE A 1 68 ? 0.153 9.150 -20.709 1.00 87.81 68 ILE A CA 1
ATOM 526 C C . ILE A 1 68 ? 1.519 8.503 -20.475 1.00 87.81 68 ILE A C 1
ATOM 528 O O . ILE A 1 68 ? 2.11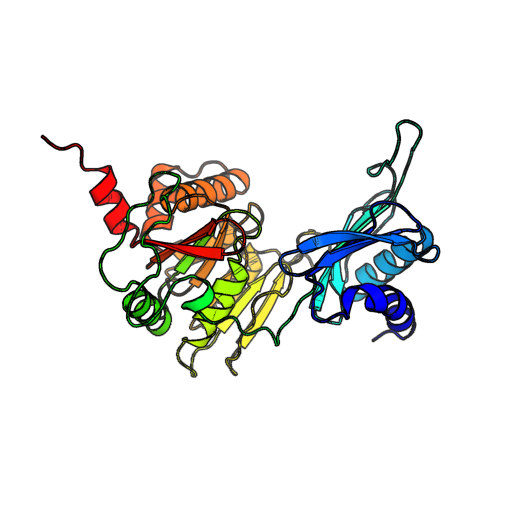7 8.670 -19.414 1.00 87.81 68 ILE A O 1
ATOM 532 N N . PHE A 1 69 ? 2.033 7.813 -21.491 1.00 92.44 69 PHE A N 1
ATOM 533 C CA . PHE A 1 69 ? 3.392 7.278 -21.518 1.00 92.44 69 PHE A CA 1
ATOM 534 C C . PHE A 1 69 ? 4.136 7.816 -22.738 1.00 92.44 69 PHE A C 1
ATOM 536 O O . PHE A 1 69 ? 3.600 7.855 -23.844 1.00 92.44 69 PHE A O 1
ATOM 543 N N . HIS A 1 70 ? 5.384 8.242 -22.547 1.00 92.12 70 HIS A N 1
ATOM 544 C CA . HIS A 1 70 ? 6.244 8.652 -23.649 1.00 92.12 70 HIS A CA 1
ATOM 545 C C . HIS A 1 70 ? 7.709 8.442 -23.288 1.00 92.12 70 HIS A C 1
ATOM 547 O O . HIS A 1 70 ? 8.226 9.119 -22.398 1.00 92.12 70 HIS A O 1
ATOM 553 N N . ARG A 1 71 ? 8.422 7.621 -24.067 1.00 91.31 71 ARG A N 1
ATOM 554 C CA . ARG A 1 71 ? 9.795 7.168 -23.769 1.00 91.31 71 ARG A CA 1
ATOM 555 C C . ARG A 1 71 ? 10.827 8.255 -23.417 1.00 91.31 71 ARG A C 1
ATOM 557 O O . ARG A 1 71 ? 11.838 7.949 -22.806 1.00 91.31 71 ARG A O 1
ATOM 564 N N . ARG A 1 72 ? 10.613 9.514 -23.828 1.00 89.44 72 ARG A N 1
ATOM 565 C CA . ARG A 1 72 ? 11.508 10.652 -23.506 1.00 89.44 72 ARG A CA 1
ATOM 566 C C . ARG A 1 72 ? 10.918 11.721 -22.592 1.00 89.44 72 ARG A C 1
ATOM 568 O O . ARG A 1 72 ? 11.669 12.517 -22.053 1.00 89.44 72 ARG A O 1
ATOM 575 N N . ARG A 1 73 ? 9.590 11.810 -22.497 1.00 89.69 73 ARG A N 1
ATOM 576 C CA . ARG A 1 73 ? 8.908 12.933 -21.815 1.00 89.69 73 ARG A CA 1
ATOM 577 C C . ARG A 1 73 ? 8.223 12.468 -20.539 1.00 89.69 73 ARG A C 1
ATOM 579 O O . ARG A 1 73 ? 8.253 13.173 -19.545 1.00 89.69 73 ARG A O 1
ATOM 586 N N . MET A 1 74 ? 7.650 11.269 -20.582 1.00 90.38 74 MET A N 1
ATOM 587 C CA . MET A 1 74 ? 7.019 10.583 -19.459 1.00 90.38 74 MET A CA 1
ATOM 588 C C . MET A 1 74 ? 7.488 9.120 -19.477 1.00 90.38 74 MET A C 1
ATOM 590 O O . MET A 1 74 ? 6.729 8.237 -19.879 1.00 90.38 74 MET A O 1
ATOM 594 N N . PRO A 1 75 ? 8.778 8.872 -19.164 1.00 93.38 75 PRO A N 1
ATOM 595 C CA . PRO A 1 75 ? 9.410 7.563 -19.331 1.00 93.38 75 PRO A CA 1
ATOM 596 C C . PRO A 1 75 ? 9.071 6.548 -18.232 1.00 93.38 75 PRO A C 1
ATOM 598 O O . PRO A 1 75 ? 9.599 5.442 -18.260 1.00 93.38 75 PRO A O 1
ATOM 601 N N . LEU A 1 76 ? 8.260 6.928 -17.248 1.00 93.06 76 LEU A N 1
ATOM 602 C CA . LEU A 1 76 ? 7.922 6.124 -16.082 1.00 93.06 76 LEU A CA 1
ATOM 603 C C . LEU A 1 76 ? 6.443 5.753 -16.150 1.00 93.06 76 LEU A C 1
ATOM 605 O O . LEU A 1 76 ? 5.599 6.633 -16.322 1.00 93.06 76 LEU A O 1
ATOM 609 N N . LEU A 1 77 ? 6.137 4.468 -16.006 1.00 92.56 77 LEU A N 1
ATOM 610 C CA . LEU A 1 77 ? 4.776 3.955 -15.978 1.00 92.56 77 LEU A CA 1
ATOM 611 C C . LEU A 1 77 ? 4.551 3.141 -14.708 1.00 92.56 77 LEU A C 1
ATOM 613 O O . LEU A 1 77 ? 5.284 2.191 -14.436 1.00 92.56 77 LEU A O 1
ATOM 617 N N . TYR A 1 78 ? 3.488 3.484 -13.987 1.00 90.19 78 TYR A N 1
ATOM 618 C CA . TYR A 1 78 ? 2.917 2.671 -12.921 1.00 90.19 78 TYR A CA 1
ATOM 619 C C . TYR A 1 78 ? 1.569 2.150 -13.407 1.00 90.19 78 TYR A C 1
ATOM 621 O O . TYR A 1 78 ? 0.692 2.940 -13.738 1.00 90.19 78 TYR A O 1
ATOM 629 N N . ALA A 1 79 ? 1.388 0.838 -13.484 1.00 89.62 79 ALA A N 1
ATOM 630 C CA . ALA A 1 79 ? 0.154 0.242 -13.982 1.00 89.62 79 ALA A CA 1
ATOM 631 C C . ALA A 1 79 ? -0.239 -0.990 -13.165 1.00 89.62 79 ALA A C 1
ATOM 633 O O . ALA A 1 79 ? 0.535 -1.522 -12.372 1.00 89.62 79 ALA A O 1
ATOM 634 N N . THR A 1 80 ? -1.469 -1.448 -13.368 1.00 88.75 80 THR A N 1
ATOM 635 C CA . THR A 1 80 ? -1.932 -2.754 -12.892 1.00 88.75 80 THR A CA 1
ATOM 636 C C . THR A 1 80 ? -2.198 -3.618 -14.118 1.00 88.75 80 THR A C 1
ATOM 638 O O . THR A 1 80 ? -2.870 -3.167 -15.048 1.00 88.75 80 THR A O 1
ATOM 641 N N . LEU A 1 81 ? -1.638 -4.827 -14.146 1.00 91.94 81 LEU A N 1
ATOM 642 C CA . LEU A 1 81 ? -1.932 -5.810 -15.185 1.00 91.94 81 LEU A CA 1
ATOM 643 C C . LEU A 1 81 ? -3.395 -6.282 -15.055 1.00 91.94 81 LEU A C 1
ATOM 645 O O . LEU A 1 81 ? -3.953 -6.209 -13.958 1.00 91.94 81 LEU A O 1
ATOM 649 N N . PRO A 1 82 ? -4.038 -6.771 -16.129 1.00 87.69 82 PRO A N 1
ATOM 650 C CA . PRO A 1 82 ? -5.411 -7.291 -16.085 1.00 87.69 82 PRO A CA 1
ATOM 651 C C . PRO A 1 82 ? -5.669 -8.338 -14.988 1.00 87.69 82 PRO A C 1
ATOM 653 O O . PRO A 1 82 ? -6.766 -8.402 -14.438 1.00 87.69 82 PRO A O 1
ATOM 656 N N . GLU A 1 83 ? -4.648 -9.115 -14.635 1.00 86.31 83 GLU A N 1
ATOM 657 C CA . GLU A 1 83 ? -4.635 -10.145 -13.593 1.00 86.31 83 GLU A CA 1
ATOM 658 C C . GLU A 1 83 ? -4.525 -9.563 -12.166 1.00 86.31 83 GLU A C 1
ATOM 660 O O . GLU A 1 83 ? -4.588 -10.291 -11.176 1.00 86.31 83 GLU A O 1
ATOM 665 N N . GLY A 1 84 ? -4.355 -8.244 -12.032 1.00 86.12 84 GLY A N 1
ATOM 666 C CA . GLY A 1 84 ? -4.218 -7.534 -10.757 1.00 86.12 84 GLY A CA 1
ATOM 667 C C . GLY A 1 84 ? -2.778 -7.370 -10.266 1.00 86.12 84 GLY A C 1
ATOM 668 O O . GLY A 1 84 ? -2.561 -6.806 -9.198 1.00 86.12 84 GLY A O 1
ATOM 669 N N . HIS A 1 85 ? -1.781 -7.847 -11.013 1.00 90.94 85 HIS A N 1
ATOM 670 C CA . HIS A 1 85 ? -0.369 -7.682 -10.658 1.00 90.94 85 HIS A CA 1
ATOM 671 C C . HIS A 1 85 ? 0.070 -6.223 -10.812 1.00 90.94 85 HIS A C 1
ATOM 673 O O . HIS A 1 85 ? -0.336 -5.545 -11.759 1.00 90.94 85 HIS A O 1
ATOM 679 N N . ARG A 1 86 ? 0.925 -5.723 -9.914 1.00 91.31 86 ARG A N 1
ATOM 680 C CA . ARG A 1 86 ? 1.469 -4.363 -10.063 1.00 91.31 86 ARG A CA 1
ATOM 681 C C . ARG A 1 86 ? 2.572 -4.390 -11.105 1.00 91.31 86 ARG A C 1
ATOM 683 O O . ARG A 1 86 ? 3.459 -5.228 -11.013 1.00 91.31 86 ARG A O 1
ATOM 690 N N . PHE A 1 87 ? 2.547 -3.456 -12.042 1.00 94.31 87 PHE A N 1
ATOM 691 C CA . PHE A 1 87 ? 3.566 -3.274 -13.067 1.00 94.31 87 PHE A CA 1
ATOM 692 C C . PHE A 1 87 ? 4.226 -1.909 -12.893 1.00 94.31 87 PHE A C 1
ATOM 694 O O . PHE A 1 87 ? 3.550 -0.892 -12.737 1.00 94.31 87 PHE A O 1
ATOM 701 N N . THR A 1 88 ? 5.552 -1.874 -12.929 1.00 95.44 88 THR A N 1
ATOM 702 C CA . THR A 1 88 ? 6.327 -0.632 -12.980 1.00 95.44 88 THR A CA 1
ATOM 703 C C . THR A 1 88 ? 7.375 -0.750 -14.067 1.00 95.44 88 THR A C 1
ATOM 705 O O . THR A 1 88 ? 8.060 -1.766 -14.140 1.00 95.44 88 THR A O 1
ATOM 708 N N . ALA A 1 89 ? 7.534 0.290 -14.880 1.00 97.06 89 ALA A N 1
ATOM 709 C CA . ALA A 1 89 ? 8.625 0.373 -15.841 1.00 97.06 89 ALA A CA 1
ATOM 710 C C . ALA A 1 89 ? 9.172 1.792 -15.951 1.00 97.06 89 ALA A C 1
ATOM 712 O O . ALA A 1 89 ? 8.419 2.764 -15.897 1.00 97.06 89 ALA A O 1
ATOM 713 N N . ILE A 1 90 ? 10.482 1.896 -16.149 1.00 97.12 90 ILE A N 1
ATOM 714 C CA . ILE A 1 90 ? 11.185 3.129 -16.487 1.00 97.12 90 ILE A CA 1
ATOM 715 C C . ILE A 1 90 ? 12.038 2.889 -17.735 1.00 97.12 90 ILE A C 1
ATOM 717 O O . ILE A 1 90 ? 12.707 1.865 -17.845 1.00 97.12 90 ILE A O 1
ATOM 721 N N . VAL A 1 91 ? 11.990 3.814 -18.694 1.00 96.00 91 VAL A N 1
ATOM 722 C CA . VAL A 1 91 ? 12.712 3.708 -19.973 1.00 96.00 91 VAL A CA 1
ATOM 723 C C . VAL A 1 91 ? 13.516 4.969 -20.300 1.00 96.00 91 VAL A C 1
ATOM 725 O O . VAL A 1 91 ? 13.357 6.019 -19.682 1.00 96.00 91 VAL A O 1
ATOM 728 N N . GLY A 1 92 ? 14.358 4.899 -21.325 1.00 94.88 92 GLY A N 1
ATOM 729 C CA . GLY A 1 92 ? 15.060 6.060 -21.859 1.00 94.88 92 GLY A CA 1
ATOM 730 C C . GLY A 1 92 ? 16.284 6.453 -21.020 1.00 94.88 92 GLY A C 1
ATOM 731 O O . GLY A 1 92 ? 16.916 5.587 -20.415 1.00 94.88 92 GLY A O 1
ATOM 732 N N . PRO A 1 93 ? 16.655 7.746 -20.976 1.00 92.75 93 PRO A N 1
ATOM 733 C CA . PRO A 1 93 ? 17.969 8.185 -20.490 1.00 92.75 93 PRO A CA 1
ATOM 734 C C . PRO A 1 93 ? 18.173 8.072 -18.972 1.00 92.75 93 PRO A C 1
ATOM 736 O O . PRO A 1 93 ? 19.289 8.260 -18.486 1.00 92.75 93 PRO A O 1
ATOM 739 N N . ASN A 1 94 ? 17.102 7.773 -18.231 1.00 90.44 94 ASN A N 1
ATOM 740 C CA . ASN A 1 94 ? 17.125 7.585 -16.779 1.00 90.44 94 ASN A CA 1
ATOM 741 C C . ASN A 1 94 ? 17.565 6.172 -16.366 1.00 90.44 94 ASN A C 1
ATOM 743 O O . ASN A 1 94 ? 17.699 5.905 -15.176 1.00 90.44 94 ASN A O 1
ATOM 747 N N . VAL A 1 95 ? 17.769 5.273 -17.331 1.00 95.44 95 VAL A N 1
ATOM 748 C CA . VAL A 1 95 ? 18.246 3.908 -17.101 1.00 95.44 95 VAL A CA 1
ATOM 749 C C . VAL A 1 95 ? 19.539 3.711 -17.877 1.00 95.44 95 VAL A C 1
ATOM 751 O O . VAL A 1 95 ? 19.616 4.061 -19.053 1.00 95.44 95 VAL A O 1
ATOM 754 N N . ARG A 1 96 ? 20.557 3.172 -17.207 1.00 94.31 96 ARG A N 1
ATOM 755 C CA . ARG A 1 96 ? 21.874 2.842 -17.763 1.00 94.31 96 ARG A CA 1
ATOM 756 C C . ARG A 1 96 ? 22.368 1.571 -17.085 1.00 94.31 96 ARG A C 1
ATOM 758 O O . ARG A 1 96 ? 22.108 1.405 -15.893 1.00 94.31 96 ARG A O 1
ATOM 765 N N . TYR A 1 97 ? 23.057 0.701 -17.811 1.00 93.81 97 TYR A N 1
ATOM 766 C CA . TYR A 1 97 ? 23.583 -0.549 -17.260 1.00 93.81 97 TYR A CA 1
ATOM 767 C C . TYR A 1 97 ? 25.076 -0.418 -16.965 1.00 93.81 97 TYR A C 1
ATOM 769 O O . TYR A 1 97 ? 25.530 -0.841 -15.906 1.00 93.81 97 TYR A O 1
ATOM 777 N N . ASP A 1 98 ? 25.797 0.243 -17.868 1.00 93.56 98 ASP A N 1
ATOM 778 C CA . ASP A 1 98 ? 27.230 0.491 -17.811 1.00 93.56 98 ASP A CA 1
ATOM 779 C C . ASP A 1 98 ? 27.552 1.963 -18.150 1.00 93.56 98 ASP A C 1
ATOM 781 O O . ASP A 1 98 ? 26.718 2.720 -18.653 1.00 93.56 98 ASP A O 1
ATOM 785 N N . MET A 1 99 ? 28.790 2.400 -17.879 1.00 88.44 99 MET A N 1
ATOM 786 C CA . MET A 1 99 ? 29.221 3.807 -18.022 1.00 88.44 99 MET A CA 1
ATOM 787 C C . MET A 1 99 ? 29.034 4.394 -19.435 1.00 88.44 99 MET A C 1
ATOM 789 O O . MET A 1 99 ? 28.955 5.614 -19.579 1.00 88.44 99 MET A O 1
ATOM 793 N N . GLY A 1 100 ? 28.987 3.547 -20.468 1.00 89.94 100 GLY A N 1
ATOM 794 C CA . GLY A 1 100 ? 28.819 3.953 -21.866 1.00 89.94 100 GLY A CA 1
ATOM 795 C C . GLY A 1 100 ? 27.366 4.092 -22.328 1.00 89.94 100 GLY A C 1
ATOM 796 O O . GLY A 1 100 ? 27.130 4.636 -23.407 1.00 89.94 100 GLY A O 1
ATOM 797 N N . ASP A 1 101 ? 26.394 3.629 -21.539 1.00 91.25 101 ASP A N 1
ATOM 798 C CA . ASP A 1 101 ? 24.995 3.631 -21.956 1.00 91.25 101 ASP A CA 1
ATOM 799 C C . ASP A 1 101 ? 24.385 5.030 -21.878 1.00 91.25 101 ASP A C 1
ATOM 801 O O . ASP A 1 101 ? 24.608 5.802 -20.939 1.00 91.25 101 ASP A O 1
ATOM 805 N N . THR A 1 102 ? 23.565 5.354 -22.875 1.00 91.75 102 THR A N 1
ATOM 806 C CA . THR A 1 102 ? 22.847 6.636 -22.942 1.00 91.75 102 THR A CA 1
ATOM 807 C C . THR A 1 102 ? 21.361 6.497 -22.637 1.00 91.75 102 THR A C 1
ATOM 809 O O . THR A 1 102 ? 20.738 7.482 -22.242 1.00 91.75 102 THR A O 1
ATOM 812 N N . GLU A 1 103 ? 20.807 5.293 -22.781 1.00 94.88 103 GLU A N 1
ATOM 813 C CA . GLU A 1 103 ? 19.426 4.952 -22.460 1.00 94.88 103 GLU A CA 1
ATOM 814 C C . GLU A 1 103 ? 19.271 3.457 -22.171 1.00 94.88 103 GLU A C 1
ATOM 816 O O . GLU A 1 103 ? 20.099 2.639 -22.572 1.00 94.88 103 GLU A O 1
ATOM 821 N N . GLY A 1 104 ? 18.178 3.108 -21.500 1.00 96.12 104 GLY A N 1
ATOM 822 C CA . GLY A 1 104 ? 17.869 1.734 -21.147 1.00 96.12 104 GLY A CA 1
ATOM 823 C C . GLY A 1 104 ? 16.406 1.531 -20.775 1.00 96.12 104 GLY A C 1
ATOM 824 O O . GLY A 1 104 ? 15.542 2.370 -21.038 1.00 96.12 104 GLY A O 1
ATOM 825 N N . VAL A 1 105 ? 16.131 0.391 -20.158 1.00 97.31 105 VAL A N 1
ATOM 826 C CA . VAL A 1 105 ? 14.827 -0.032 -19.674 1.00 97.31 105 VAL A CA 1
ATOM 827 C C . VAL A 1 105 ? 15.003 -0.880 -18.423 1.00 97.31 105 VAL A C 1
ATOM 829 O O . VAL A 1 105 ? 15.862 -1.755 -18.368 1.00 97.31 105 VAL A O 1
ATOM 832 N N . ALA A 1 106 ? 14.165 -0.618 -17.430 1.00 98.00 106 ALA A N 1
ATOM 833 C CA . ALA A 1 106 ? 13.994 -1.480 -16.277 1.00 98.00 106 ALA A CA 1
ATOM 834 C C . ALA A 1 106 ? 12.501 -1.653 -16.006 1.00 98.00 106 ALA A C 1
ATOM 836 O O . ALA A 1 106 ? 11.729 -0.698 -16.130 1.00 98.00 106 ALA A O 1
ATOM 837 N N . MET A 1 107 ? 12.088 -2.858 -15.630 1.00 97.75 107 MET A N 1
ATOM 838 C CA . MET A 1 107 ? 10.709 -3.123 -15.228 1.00 97.75 107 MET A CA 1
ATOM 839 C C . MET A 1 107 ? 10.625 -4.126 -14.084 1.00 97.75 107 MET A C 1
ATOM 841 O O . MET A 1 107 ? 11.522 -4.944 -13.897 1.00 97.75 107 MET A O 1
ATOM 845 N N . ALA A 1 108 ? 9.515 -4.078 -13.355 1.00 97.81 108 ALA A N 1
ATOM 846 C CA . ALA A 1 108 ? 9.167 -5.038 -12.323 1.00 97.81 108 ALA A CA 1
ATOM 847 C C . ALA A 1 108 ? 7.668 -5.356 -12.359 1.00 97.81 108 ALA A C 1
ATOM 849 O O . ALA A 1 108 ? 6.838 -4.474 -12.607 1.00 97.81 108 ALA A O 1
ATOM 850 N N . VAL A 1 109 ? 7.328 -6.614 -12.079 1.00 96.44 109 VAL A N 1
ATOM 851 C CA . VAL A 1 109 ? 5.958 -7.065 -11.829 1.00 96.44 109 VAL A CA 1
ATOM 852 C C . VAL A 1 109 ? 5.881 -7.681 -10.447 1.00 96.44 109 VAL A C 1
ATOM 854 O O . VAL A 1 109 ? 6.479 -8.724 -10.190 1.00 96.44 109 VAL A O 1
ATOM 857 N N . ARG A 1 110 ? 5.099 -7.058 -9.567 1.00 92.69 110 ARG A N 1
ATOM 858 C CA . ARG A 1 110 ? 4.769 -7.601 -8.252 1.00 92.69 110 ARG A CA 1
ATOM 859 C C . ARG A 1 110 ? 3.537 -8.485 -8.376 1.00 92.69 110 ARG A C 1
ATOM 861 O O . ARG A 1 110 ? 2.457 -7.999 -8.724 1.00 92.69 110 ARG A O 1
ATOM 868 N N . VAL A 1 111 ? 3.695 -9.769 -8.074 1.00 91.25 111 VAL A N 1
ATOM 869 C CA . VAL A 1 111 ? 2.637 -10.760 -8.278 1.00 91.25 111 VAL A CA 1
ATOM 870 C C . VAL A 1 111 ? 1.584 -10.639 -7.181 1.00 91.25 111 VAL A C 1
ATOM 872 O O . VAL A 1 111 ? 1.872 -10.721 -5.986 1.00 91.25 111 VAL A O 1
ATOM 875 N N . PHE A 1 112 ? 0.336 -10.455 -7.602 1.00 85.50 112 PHE A N 1
ATOM 876 C CA . PHE A 1 112 ? -0.833 -10.468 -6.727 1.00 85.50 112 PHE A CA 1
ATOM 877 C C . PHE A 1 112 ? -1.405 -11.889 -6.642 1.00 85.50 112 PHE A C 1
ATOM 879 O O . PHE A 1 112 ? -1.729 -12.492 -7.664 1.00 85.50 112 PHE A O 1
ATOM 886 N N . ARG A 1 113 ? -1.530 -12.428 -5.422 1.00 81.38 113 ARG A N 1
ATOM 887 C CA . ARG A 1 113 ? -2.045 -13.784 -5.150 1.00 81.38 113 ARG A CA 1
ATOM 888 C C . ARG A 1 113 ? -3.247 -13.717 -4.198 1.00 81.38 113 ARG A C 1
ATOM 890 O O . ARG A 1 113 ? -3.045 -13.667 -2.982 1.00 81.38 113 ARG A O 1
ATOM 897 N N . PRO A 1 114 ? -4.488 -13.676 -4.717 1.00 68.88 114 PRO A N 1
ATOM 898 C CA . PRO A 1 114 ? -5.689 -13.536 -3.890 1.00 68.88 114 PRO A CA 1
ATOM 899 C C . PRO A 1 114 ? -6.042 -14.800 -3.090 1.00 68.88 114 PRO A C 1
ATOM 901 O O . PRO A 1 114 ? -6.725 -14.723 -2.071 1.00 68.88 114 PRO A O 1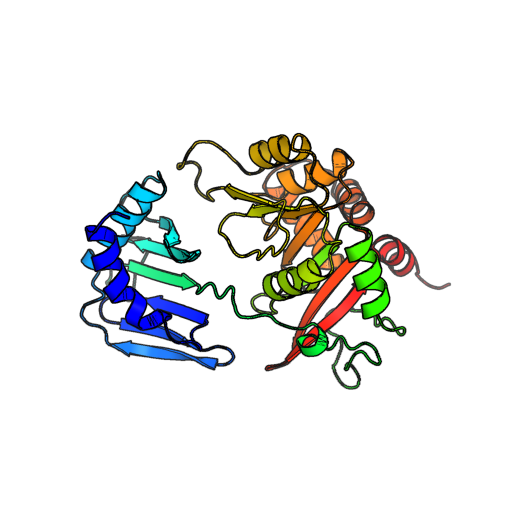
ATOM 904 N N . ASP A 1 115 ? -5.588 -15.963 -3.549 1.00 67.81 115 ASP A N 1
ATOM 905 C CA . ASP A 1 115 ? -5.816 -17.287 -2.966 1.00 67.81 115 ASP A CA 1
ATOM 906 C C . ASP A 1 115 ? -4.928 -17.573 -1.748 1.00 67.81 115 ASP A C 1
ATOM 908 O O . ASP A 1 115 ? -5.246 -18.427 -0.916 1.00 67.81 115 ASP A O 1
ATOM 912 N N . ARG A 1 116 ? -3.838 -16.817 -1.589 1.00 67.06 116 ARG A N 1
ATOM 913 C CA . ARG A 1 116 ? -2.883 -16.992 -0.500 1.00 67.06 116 ARG A CA 1
ATOM 914 C C . ARG A 1 116 ? -3.418 -16.413 0.811 1.00 67.06 116 ARG A C 1
ATOM 916 O O . ARG A 1 116 ? -2.965 -15.374 1.291 1.00 67.06 116 ARG A O 1
ATOM 923 N N . ARG A 1 117 ? -4.374 -17.116 1.421 1.00 63.56 117 ARG A N 1
ATOM 924 C CA . ARG A 1 117 ? -4.832 -16.830 2.785 1.00 63.56 117 ARG A CA 1
ATOM 925 C C . ARG A 1 117 ? -3.698 -17.121 3.758 1.00 63.56 117 ARG A C 1
ATOM 927 O O . ARG A 1 117 ? -3.263 -18.260 3.906 1.00 63.56 117 ARG A O 1
ATOM 934 N N . ILE A 1 118 ? -3.204 -16.069 4.396 1.00 72.88 118 ILE A N 1
ATOM 935 C CA . ILE A 1 118 ? -2.229 -16.178 5.472 1.00 72.88 118 ILE A CA 1
ATOM 936 C C . ILE A 1 118 ? -2.977 -16.038 6.788 1.00 72.88 118 ILE A C 1
ATOM 938 O O . ILE A 1 118 ? -3.763 -15.116 6.980 1.00 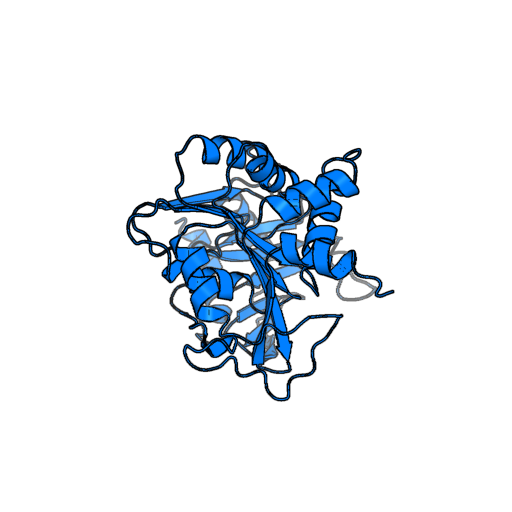72.88 118 ILE A O 1
ATOM 942 N N . THR A 1 119 ? -2.746 -16.999 7.665 1.00 81.44 119 THR A N 1
ATOM 943 C CA . THR A 1 119 ? -3.320 -17.080 8.999 1.00 81.44 119 THR A CA 1
ATOM 944 C C . THR A 1 119 ? -2.424 -16.342 10.001 1.00 81.44 119 THR A C 1
ATOM 946 O O . THR A 1 119 ? -1.222 -16.163 9.771 1.00 81.44 119 THR A O 1
ATOM 949 N N . LEU A 1 120 ? -3.016 -15.843 11.091 1.00 86.12 120 LEU A N 1
ATOM 950 C CA . LEU A 1 120 ? -2.328 -14.971 12.053 1.00 86.12 120 LEU A CA 1
ATOM 951 C C . LEU A 1 120 ? -1.212 -15.693 12.838 1.00 86.12 120 LEU A C 1
ATOM 953 O O . LEU A 1 120 ? -0.254 -15.044 13.258 1.00 86.12 120 LEU A O 1
ATOM 957 N N . ASP A 1 121 ? -1.242 -17.027 12.922 1.00 81.81 121 ASP A N 1
ATOM 958 C CA . ASP A 1 121 ? -0.171 -17.855 13.501 1.00 81.81 121 ASP A CA 1
ATOM 959 C C . ASP A 1 121 ? 1.168 -17.671 12.776 1.00 81.81 121 ASP A C 1
ATOM 961 O O . ASP A 1 121 ? 2.223 -17.674 13.411 1.00 81.81 121 ASP A O 1
ATOM 965 N N . ARG A 1 122 ? 1.153 -17.381 11.465 1.00 81.81 122 ARG A N 1
ATOM 966 C CA . ARG A 1 122 ? 2.377 -17.065 10.705 1.00 81.81 122 ARG A CA 1
ATOM 967 C C . ARG A 1 122 ? 3.057 -15.770 11.144 1.00 81.81 122 ARG A C 1
ATOM 969 O O . ARG A 1 122 ? 4.193 -15.526 10.740 1.00 81.81 122 ARG A O 1
ATOM 976 N N . TYR A 1 123 ? 2.357 -14.950 11.921 1.00 84.81 123 TYR A N 1
ATOM 977 C CA . TYR A 1 123 ? 2.861 -13.741 12.563 1.00 84.81 123 TYR A CA 1
ATOM 978 C C . TYR A 1 123 ? 3.115 -13.946 14.062 1.00 84.81 123 TYR A C 1
ATOM 980 O O . TYR A 1 123 ? 3.262 -12.979 14.806 1.00 84.81 123 TYR A O 1
ATOM 988 N N . GLY A 1 124 ? 3.163 -15.200 14.517 1.00 79.88 124 GLY A N 1
ATOM 989 C CA . GLY A 1 124 ? 3.355 -15.551 15.918 1.00 79.88 124 GLY A CA 1
ATOM 990 C C . GLY A 1 124 ? 2.132 -15.305 16.799 1.00 79.88 124 GLY A C 1
ATOM 991 O O . GLY A 1 124 ? 2.268 -15.450 18.005 1.00 79.88 124 GLY A O 1
ATOM 992 N N . LEU A 1 125 ? 0.963 -14.960 16.241 1.00 78.69 125 LEU A N 1
ATOM 993 C CA . LEU A 1 125 ? -0.275 -14.767 16.999 1.00 78.69 125 LEU A CA 1
ATOM 994 C C . LEU A 1 125 ? -1.082 -16.073 17.040 1.00 78.69 125 LEU A C 1
ATOM 996 O O . LEU A 1 125 ? -1.688 -16.454 16.039 1.00 78.69 125 LEU A O 1
ATOM 1000 N N . SER A 1 126 ? -1.131 -16.742 18.192 1.00 71.94 126 SER A N 1
ATOM 1001 C CA . SER A 1 126 ? -2.047 -17.868 18.438 1.00 71.94 126 SER A CA 1
ATOM 1002 C C . SER A 1 126 ? -3.015 -17.550 19.581 1.00 71.94 126 SER A C 1
ATOM 1004 O O . SER A 1 126 ? -2.759 -16.643 20.372 1.00 71.94 126 SER A O 1
ATOM 1006 N N . GLU A 1 127 ? -4.123 -18.292 19.684 1.00 63.62 127 GLU A N 1
ATOM 1007 C CA . GLU A 1 127 ? -5.116 -18.108 20.758 1.00 63.62 127 GLU A CA 1
ATOM 1008 C C . GLU A 1 127 ? -4.503 -18.278 22.157 1.00 63.62 127 GLU A C 1
ATOM 1010 O O . GLU A 1 127 ? -4.895 -17.584 23.094 1.00 63.62 127 GLU A O 1
ATOM 1015 N N . THR A 1 128 ? -3.511 -19.162 22.289 1.00 54.44 128 THR A N 1
ATOM 1016 C CA . THR A 1 128 ? -2.954 -19.589 23.579 1.00 54.44 128 THR A CA 1
ATOM 1017 C C . THR A 1 128 ? -1.604 -18.962 23.930 1.00 54.44 128 THR A C 1
ATOM 1019 O O . THR A 1 128 ? -1.227 -18.977 25.098 1.00 54.44 128 THR A O 1
ATOM 1022 N N . ARG A 1 129 ? -0.841 -18.448 22.954 1.00 50.88 129 ARG A N 1
ATOM 1023 C CA . ARG A 1 129 ? 0.498 -17.866 23.174 1.00 50.88 129 ARG A CA 1
ATOM 1024 C C . ARG A 1 129 ? 0.921 -17.007 21.984 1.00 50.88 129 ARG A C 1
ATOM 1026 O O . ARG A 1 129 ? 0.799 -17.443 20.838 1.00 50.88 129 ARG A O 1
ATOM 1033 N N . THR A 1 130 ? 1.507 -15.841 22.230 1.00 52.00 130 THR A N 1
ATOM 1034 C CA . THR A 1 130 ? 2.378 -15.237 21.219 1.00 52.00 130 THR A CA 1
ATOM 1035 C C . THR A 1 130 ? 3.711 -15.970 21.292 1.00 52.00 130 THR A C 1
ATOM 1037 O O . THR A 1 130 ? 4.376 -15.905 22.322 1.00 52.00 130 THR A O 1
ATOM 1040 N N . GLU A 1 131 ? 4.103 -16.718 20.260 1.00 50.91 131 GLU A N 1
ATOM 1041 C CA . GLU A 1 131 ? 5.447 -17.313 20.210 1.00 50.91 131 GLU A CA 1
ATOM 1042 C C . GLU A 1 131 ? 6.483 -16.186 20.041 1.00 50.91 131 GLU A C 1
ATOM 1044 O O . GLU A 1 131 ? 6.880 -15.848 18.925 1.00 50.91 131 GLU A O 1
ATOM 1049 N N . LEU A 1 132 ? 6.865 -15.559 21.154 1.00 53.03 132 LEU A N 1
ATOM 1050 C CA . LEU A 1 132 ? 7.887 -14.507 21.236 1.00 53.03 132 LEU A CA 1
ATOM 1051 C C . LEU A 1 132 ? 9.022 -14.857 22.201 1.00 53.03 132 LEU A C 1
ATOM 1053 O O . LEU A 1 132 ? 9.976 -14.086 22.335 1.00 53.03 132 LEU A O 1
ATOM 1057 N N . ASP A 1 133 ? 8.942 -16.007 22.863 1.00 46.81 133 ASP A N 1
ATOM 1058 C CA . ASP A 1 133 ? 9.958 -16.421 23.816 1.00 46.81 133 ASP A CA 1
ATOM 1059 C C . ASP A 1 133 ? 11.230 -16.785 23.045 1.00 46.81 133 ASP A C 1
ATOM 1061 O O . ASP A 1 133 ? 11.241 -17.758 22.302 1.00 46.81 133 ASP A O 1
ATOM 1065 N N . GLU A 1 134 ? 12.253 -15.933 23.204 1.00 53.06 134 GLU A N 1
ATOM 1066 C CA . GLU A 1 134 ? 13.605 -15.922 22.599 1.00 53.06 134 GLU A CA 1
ATOM 1067 C C . GLU A 1 134 ? 13.867 -14.894 21.486 1.00 53.06 134 GLU A C 1
ATOM 1069 O O . GLU A 1 134 ? 15.028 -14.668 21.144 1.00 53.06 134 GLU A O 1
ATOM 1074 N N . VAL A 1 135 ? 12.862 -14.183 20.964 1.00 54.66 135 VAL A N 1
ATOM 1075 C CA . VAL A 1 135 ? 13.113 -13.164 19.928 1.00 54.66 135 VAL A CA 1
ATOM 1076 C C . VAL A 1 135 ? 13.543 -11.833 20.576 1.00 54.66 135 VAL A C 1
ATOM 1078 O O . VAL A 1 135 ? 12.768 -11.259 21.353 1.00 54.66 135 VAL A O 1
ATOM 1081 N N . PRO A 1 136 ? 14.751 -11.296 20.289 1.00 55.69 136 PRO A N 1
ATOM 1082 C CA . PRO A 1 136 ? 15.164 -9.998 20.813 1.00 55.69 136 PRO A CA 1
ATOM 1083 C C . PRO A 1 136 ? 14.251 -8.910 20.254 1.00 55.69 136 PRO A C 1
ATOM 1085 O O . PRO A 1 136 ? 14.155 -8.739 19.036 1.00 55.69 136 PRO A O 1
ATOM 1088 N N . LEU A 1 137 ? 13.600 -8.159 21.139 1.00 60.12 137 LEU A N 1
ATOM 1089 C CA . LEU A 1 137 ? 12.908 -6.938 20.745 1.00 60.12 137 LEU A CA 1
ATOM 1090 C C . L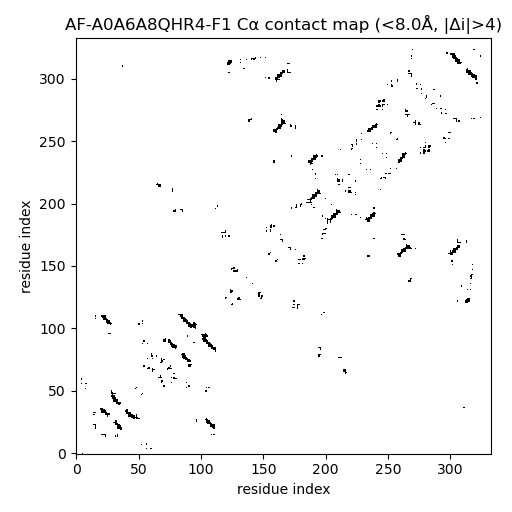EU A 1 137 ? 13.927 -5.972 20.144 1.00 60.12 137 LEU A C 1
ATOM 1092 O O . LEU A 1 137 ? 15.041 -5.827 20.652 1.00 60.12 137 LEU A O 1
ATOM 1096 N N . ARG A 1 138 ? 13.554 -5.316 19.050 1.00 59.69 138 ARG A N 1
ATOM 1097 C CA . ARG A 1 138 ? 14.396 -4.307 18.402 1.00 59.69 138 ARG A CA 1
ATOM 1098 C C . ARG A 1 138 ? 13.770 -2.931 18.615 1.00 59.69 138 ARG A C 1
ATOM 1100 O O . ARG A 1 138 ? 12.561 -2.821 18.754 1.00 59.69 138 ARG A O 1
ATOM 1107 N N . HIS A 1 139 ? 14.581 -1.874 18.610 1.00 55.56 139 HIS A N 1
ATOM 1108 C CA . HIS A 1 139 ? 14.104 -0.482 18.534 1.00 55.56 139 HIS A CA 1
ATOM 1109 C C . HIS A 1 139 ? 13.106 -0.038 19.630 1.00 55.56 139 HIS A C 1
ATOM 1111 O O . HIS A 1 139 ? 12.139 0.648 19.320 1.00 55.56 139 HIS A O 1
ATOM 1117 N N . GLY A 1 140 ? 13.330 -0.405 20.899 1.00 51.75 140 GLY A N 1
ATOM 1118 C CA . GLY A 1 140 ? 12.530 0.114 22.024 1.00 51.75 140 GLY A CA 1
ATOM 1119 C C . GLY A 1 140 ? 11.101 -0.432 22.121 1.00 51.75 140 GLY A C 1
ATOM 1120 O O . GLY A 1 140 ? 10.282 0.144 22.821 1.00 51.75 140 GLY A O 1
ATOM 1121 N N . GLN A 1 141 ? 10.800 -1.532 21.426 1.00 56.19 141 GLN A N 1
ATOM 1122 C CA . GLN A 1 141 ? 9.505 -2.211 21.504 1.00 56.19 141 GLN A CA 1
ATOM 1123 C C . GLN A 1 141 ? 9.237 -2.728 22.927 1.00 56.19 141 GLN A C 1
ATOM 1125 O O . GLN A 1 141 ? 10.111 -3.354 23.530 1.00 56.19 141 GLN A O 1
ATOM 1130 N N . THR A 1 142 ? 8.018 -2.523 23.426 1.00 54.28 142 THR A N 1
ATOM 1131 C CA . THR A 1 142 ? 7.558 -3.048 24.722 1.00 54.28 142 THR A CA 1
ATOM 1132 C C . THR A 1 142 ? 6.697 -4.292 24.496 1.00 54.28 142 THR A C 1
ATOM 1134 O O . THR A 1 142 ? 5.875 -4.325 23.582 1.00 54.28 142 THR A O 1
ATOM 1137 N N . ARG A 1 143 ? 6.901 -5.343 25.302 1.00 53.69 143 ARG A N 1
ATOM 1138 C CA . ARG A 1 143 ? 6.081 -6.567 25.241 1.00 53.69 143 ARG A CA 1
ATOM 1139 C C . ARG A 1 143 ? 4.726 -6.309 25.894 1.00 53.69 143 ARG A C 1
ATOM 1141 O O . ARG A 1 143 ? 4.666 -5.631 26.914 1.00 53.69 143 ARG A O 1
ATOM 1148 N N . TYR A 1 144 ? 3.668 -6.888 25.332 1.00 54.31 144 TYR A N 1
ATOM 1149 C CA . TYR A 1 144 ? 2.387 -7.023 26.025 1.00 54.31 144 TYR A CA 1
ATOM 1150 C C . TYR A 1 144 ? 2.220 -8.476 26.469 1.00 54.31 144 TYR A C 1
ATOM 1152 O O . TYR A 1 144 ? 2.295 -9.397 25.654 1.00 54.31 144 TYR A O 1
ATOM 1160 N N . ASP A 1 145 ? 2.019 -8.657 27.773 1.00 46.62 145 ASP A N 1
ATOM 1161 C CA . ASP A 1 145 ? 2.121 -9.948 28.466 1.00 46.62 145 ASP A CA 1
ATOM 1162 C C . ASP A 1 145 ? 0.821 -10.781 28.422 1.00 46.62 145 ASP A C 1
ATOM 1164 O O . ASP A 1 145 ? 0.815 -11.952 28.798 1.00 46.62 145 ASP A O 1
ATOM 1168 N N . ALA A 1 146 ? -0.285 -10.211 27.929 1.00 52.72 146 ALA A N 1
ATOM 1169 C CA . ALA A 1 146 ? -1.570 -10.892 27.756 1.00 52.72 146 ALA A CA 1
ATOM 1170 C C . ALA A 1 146 ? -1.898 -11.043 26.263 1.00 52.72 146 ALA A C 1
ATOM 1172 O O . ALA A 1 146 ? -1.655 -10.124 25.487 1.00 52.72 146 ALA A O 1
ATOM 1173 N N . SER A 1 147 ? -2.415 -12.213 25.863 1.00 56.75 147 SER A N 1
ATOM 1174 C CA . SER A 1 147 ? -2.631 -12.623 24.463 1.00 56.75 147 SER A CA 1
ATOM 1175 C C . SER A 1 147 ? -3.183 -11.484 23.579 1.00 56.75 147 SER A C 1
ATOM 1177 O O . SER A 1 147 ? -4.383 -11.195 23.616 1.00 56.75 147 SER A O 1
ATOM 1179 N N . PRO A 1 148 ? -2.342 -10.860 22.733 1.00 71.25 148 PRO A N 1
ATOM 1180 C CA . PRO A 1 148 ? -2.703 -9.661 21.982 1.00 71.25 148 PRO A CA 1
ATOM 1181 C C . PRO A 1 148 ? -3.686 -9.976 20.844 1.00 71.25 148 PRO A C 1
ATOM 1183 O O . PRO A 1 148 ? -4.264 -9.073 20.240 1.00 71.25 148 PRO A O 1
ATOM 1186 N N . LEU A 1 149 ? -3.908 -11.264 20.549 1.00 79.88 149 LEU A N 1
ATOM 1187 C CA . LEU A 1 149 ? -4.831 -11.705 19.513 1.00 79.88 149 LEU A CA 1
ATOM 1188 C C . LEU A 1 149 ? -6.289 -11.417 19.888 1.00 79.88 149 LEU A C 1
ATOM 1190 O O . LEU A 1 149 ? -7.027 -10.912 19.049 1.00 79.88 149 LEU A O 1
ATOM 1194 N N . GLY A 1 150 ? -6.710 -11.710 21.123 1.00 80.00 150 GLY A N 1
ATOM 1195 C CA . GLY A 1 150 ? -8.095 -11.482 21.554 1.00 80.00 150 GLY A CA 1
ATOM 1196 C C . GLY A 1 150 ? -8.494 -10.011 21.426 1.00 80.00 150 GLY A C 1
ATOM 1197 O O . GLY A 1 150 ? -9.509 -9.694 20.803 1.00 80.00 150 GLY A O 1
ATOM 1198 N N . ASP A 1 151 ? -7.632 -9.125 21.920 1.00 80.12 151 ASP A N 1
ATOM 1199 C CA . ASP A 1 151 ? -7.836 -7.678 21.882 1.00 80.12 151 ASP A CA 1
ATOM 1200 C C . ASP A 1 151 ? -7.753 -7.109 20.466 1.00 80.12 151 ASP A C 1
ATOM 1202 O O . ASP A 1 151 ? -8.562 -6.256 20.101 1.00 80.12 151 ASP A O 1
ATOM 1206 N N . LEU A 1 152 ? -6.819 -7.593 19.638 1.00 87.38 152 LEU A N 1
ATOM 1207 C CA . LEU A 1 152 ? -6.756 -7.215 18.227 1.00 87.38 152 LEU A CA 1
ATOM 1208 C C . LEU A 1 152 ? -8.037 -7.622 17.496 1.00 87.38 152 LEU A C 1
ATOM 1210 O O . LEU A 1 152 ? -8.612 -6.818 16.767 1.00 87.38 152 LEU A O 1
ATOM 1214 N N . LEU A 1 153 ? -8.502 -8.859 17.685 1.00 90.06 153 LEU A N 1
ATOM 1215 C CA . LEU A 1 153 ? -9.722 -9.340 17.041 1.00 90.06 153 LEU A CA 1
ATOM 1216 C C . LEU A 1 153 ? -10.961 -8.597 17.547 1.00 90.06 153 LEU A C 1
ATOM 1218 O O . LEU A 1 153 ? -11.875 -8.354 16.761 1.00 90.06 153 LEU A O 1
ATOM 1222 N N . ALA A 1 154 ? -11.000 -8.211 18.824 1.00 89.00 154 ALA A N 1
ATOM 1223 C CA . ALA A 1 154 ? -12.048 -7.349 19.358 1.00 89.00 154 ALA A CA 1
ATOM 1224 C C . ALA A 1 154 ? -12.024 -5.964 18.692 1.00 89.00 154 ALA A C 1
ATOM 1226 O O . ALA A 1 154 ? -13.060 -5.522 18.199 1.00 89.00 154 ALA A O 1
ATOM 1227 N N . ALA A 1 155 ? -10.851 -5.331 18.581 1.00 91.12 155 ALA A N 1
ATOM 1228 C CA . ALA A 1 155 ? -10.689 -4.044 17.903 1.00 91.12 155 ALA A CA 1
ATOM 1229 C C . ALA A 1 155 ? -11.134 -4.110 16.431 1.00 91.12 155 ALA A C 1
ATOM 1231 O O . ALA A 1 155 ? -11.881 -3.252 15.963 1.00 91.12 155 ALA A O 1
ATOM 1232 N N . VAL A 1 156 ? -10.758 -5.177 15.716 1.00 94.31 156 VAL A N 1
ATOM 1233 C CA . VAL A 1 156 ? -11.205 -5.425 14.336 1.00 94.31 156 VAL A CA 1
ATOM 1234 C C . VAL A 1 156 ? -12.726 -5.576 14.274 1.00 94.31 156 VAL A C 1
ATOM 1236 O O . VAL A 1 156 ? -13.372 -4.904 13.476 1.00 94.31 156 VAL A O 1
ATOM 1239 N N . ARG A 1 157 ? -13.331 -6.414 15.125 1.00 94.56 157 ARG A N 1
ATOM 1240 C CA . ARG A 1 157 ? -14.793 -6.628 15.149 1.00 94.56 157 ARG A CA 1
ATOM 1241 C C . ARG A 1 157 ? -15.568 -5.354 15.487 1.00 94.56 157 ARG A C 1
ATOM 1243 O O . ARG A 1 157 ? -16.638 -5.132 14.927 1.00 94.56 157 ARG A O 1
ATOM 1250 N N . ASN A 1 158 ? -14.995 -4.507 16.337 1.00 93.69 158 ASN A N 1
ATOM 1251 C CA . ASN A 1 158 ? -15.527 -3.193 16.692 1.00 93.69 158 ASN A CA 1
ATOM 1252 C C . ASN A 1 158 ? -15.245 -2.116 15.637 1.00 93.69 158 ASN A C 1
ATOM 1254 O O . ASN A 1 158 ? -15.671 -0.977 15.814 1.00 93.69 158 ASN A O 1
ATOM 1258 N N . ARG A 1 159 ? -14.569 -2.469 14.534 1.00 94.69 159 ARG A N 1
ATOM 1259 C CA . ARG A 1 159 ? -14.219 -1.560 13.437 1.00 94.69 159 ARG A CA 1
ATOM 1260 C C . ARG A 1 159 ? -13.367 -0.382 13.918 1.00 94.69 159 ARG A C 1
ATOM 1262 O O . ARG A 1 159 ? -13.489 0.714 13.386 1.00 94.69 159 ARG A O 1
ATOM 1269 N N . GLU A 1 160 ? -12.521 -0.597 14.926 1.00 93.25 160 GLU A N 1
ATOM 1270 C CA . GLU A 1 160 ? -11.571 0.417 15.387 1.00 93.25 160 GLU A CA 1
ATOM 1271 C C . GLU A 1 160 ? -10.569 0.759 14.279 1.00 93.25 160 GLU A C 1
ATOM 1273 O O . GLU A 1 160 ? -10.255 -0.070 13.418 1.00 93.25 160 GLU A O 1
ATOM 1278 N N . ALA A 1 161 ? -10.024 1.974 14.320 1.00 93.50 161 ALA A N 1
ATOM 1279 C CA . ALA A 1 161 ? -8.940 2.340 13.430 1.00 93.50 161 ALA A CA 1
ATOM 1280 C C . ALA A 1 161 ? -7.649 1.603 13.809 1.00 93.50 161 ALA A C 1
ATOM 1282 O O . ALA A 1 161 ? -7.229 1.621 14.970 1.00 93.50 161 ALA A O 1
ATOM 1283 N N . ILE A 1 162 ? -6.997 0.988 12.820 1.00 95.25 162 ILE A N 1
ATOM 1284 C CA . ILE 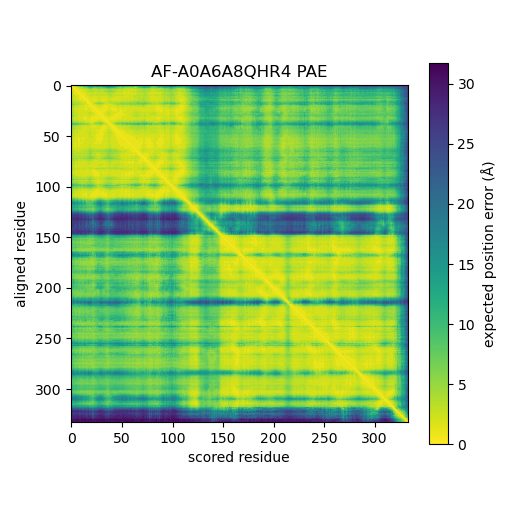A 1 162 ? -5.796 0.165 13.021 1.00 95.25 162 ILE A CA 1
ATOM 1285 C C . ILE A 1 162 ? -4.689 0.609 12.066 1.00 95.25 162 ILE A C 1
ATOM 1287 O O . ILE A 1 162 ? -4.844 0.557 10.844 1.00 95.25 162 ILE A O 1
ATOM 1291 N N . LEU A 1 163 ? -3.542 0.989 12.624 1.00 95.88 163 LEU A N 1
ATOM 1292 C CA . LEU A 1 163 ? -2.322 1.248 11.865 1.00 95.88 163 LEU A CA 1
ATOM 1293 C C . LEU A 1 163 ? -1.400 0.033 11.943 1.00 95.88 163 LEU A C 1
ATOM 1295 O O . LEU A 1 163 ? -1.053 -0.411 13.031 1.00 95.88 163 LEU A O 1
ATOM 1299 N N . ILE A 1 164 ? -0.962 -0.493 10.805 1.00 96.06 164 ILE A N 1
ATOM 1300 C CA . ILE A 1 164 ? -0.004 -1.602 10.748 1.00 96.06 164 ILE A CA 1
ATOM 1301 C C . ILE A 1 164 ? 1.348 -1.056 10.299 1.00 96.06 164 ILE A C 1
ATOM 1303 O O . ILE A 1 164 ? 1.507 -0.624 9.154 1.00 96.06 164 ILE A O 1
ATOM 1307 N N . SER A 1 165 ? 2.340 -1.104 11.179 1.00 94.50 165 SER A N 1
ATOM 1308 C CA . SER A 1 165 ? 3.703 -0.657 10.919 1.00 94.50 165 SER A CA 1
ATOM 1309 C C . SER A 1 165 ? 4.686 -1.815 10.767 1.00 94.50 165 SER A C 1
ATOM 1311 O O . SER A 1 165 ? 4.499 -2.918 11.276 1.00 94.50 165 SER A O 1
ATOM 1313 N N . GLY A 1 166 ? 5.754 -1.576 10.012 1.00 91.38 166 GLY A N 1
ATOM 1314 C CA . GLY A 1 166 ? 6.806 -2.558 9.768 1.00 91.38 166 GLY A CA 1
ATOM 1315 C C . GLY A 1 166 ? 7.789 -2.111 8.694 1.00 91.38 166 GLY A C 1
ATOM 1316 O O . GLY A 1 166 ? 7.461 -1.288 7.833 1.00 91.38 166 GLY A O 1
ATOM 1317 N N . ALA A 1 167 ? 8.990 -2.685 8.711 1.00 84.94 167 ALA A N 1
ATOM 1318 C CA . ALA A 1 167 ? 9.979 -2.473 7.660 1.00 84.94 167 ALA A CA 1
ATOM 1319 C C . ALA A 1 167 ? 9.493 -2.997 6.288 1.00 84.94 167 ALA A C 1
ATOM 1321 O O . ALA A 1 167 ? 8.433 -3.618 6.143 1.00 84.94 167 ALA A O 1
ATOM 1322 N N . THR A 1 168 ? 10.269 -2.743 5.237 1.00 79.38 168 THR A N 1
ATOM 1323 C CA . THR A 1 168 ? 9.981 -3.288 3.905 1.00 79.38 168 THR A CA 1
ATOM 1324 C C . THR A 1 168 ? 9.980 -4.816 3.939 1.00 79.38 168 THR A C 1
ATOM 1326 O O . THR A 1 168 ? 10.830 -5.442 4.569 1.00 79.38 168 THR A O 1
ATOM 1329 N N . SER A 1 169 ? 9.005 -5.429 3.266 1.00 74.81 169 SER A N 1
ATOM 1330 C CA . SER A 1 169 ? 8.896 -6.890 3.135 1.00 74.81 169 SER A CA 1
ATOM 1331 C C . SER A 1 169 ? 8.691 -7.673 4.447 1.00 74.81 169 SER A C 1
ATOM 1333 O O . SER A 1 169 ? 8.954 -8.881 4.490 1.00 74.81 169 SER A O 1
ATOM 1335 N N . THR A 1 170 ? 8.159 -7.032 5.497 1.00 83.38 170 THR A N 1
ATOM 1336 C CA . THR A 1 170 ? 7.671 -7.711 6.720 1.00 83.38 170 THR A CA 1
ATOM 1337 C C . THR A 1 170 ? 6.258 -8.285 6.567 1.00 83.38 170 THR A C 1
ATOM 1339 O O . THR A 1 170 ? 5.830 -9.101 7.375 1.00 83.38 170 THR A O 1
ATOM 1342 N N . GLY A 1 171 ? 5.540 -7.926 5.494 1.00 86.44 171 GLY A N 1
ATOM 1343 C CA . GLY A 1 171 ? 4.208 -8.457 5.186 1.00 86.44 171 GLY A CA 1
ATOM 1344 C C . GLY A 1 171 ? 3.046 -7.670 5.800 1.00 86.44 171 GLY A C 1
ATOM 1345 O O . GLY A 1 171 ? 2.062 -8.291 6.188 1.00 86.44 171 GLY A O 1
ATOM 1346 N N . LYS A 1 172 ? 3.137 -6.335 5.872 1.00 93.19 172 LYS A N 1
ATOM 1347 C CA . LYS A 1 172 ? 2.074 -5.446 6.387 1.00 93.19 172 LYS A CA 1
ATOM 1348 C C . LYS A 1 172 ? 0.733 -5.639 5.674 1.00 93.19 172 LYS A C 1
ATOM 1350 O O . LYS A 1 172 ? -0.249 -5.987 6.316 1.00 93.19 172 LYS A O 1
ATOM 1355 N N . THR A 1 173 ? 0.703 -5.506 4.346 1.00 89.62 173 THR A N 1
ATOM 1356 C CA . THR A 1 173 ? -0.531 -5.668 3.556 1.00 89.62 173 THR A CA 1
ATOM 1357 C C . THR A 1 173 ? -1.088 -7.087 3.650 1.00 89.62 173 THR A C 1
ATOM 1359 O O . THR A 1 173 ? -2.293 -7.302 3.674 1.00 89.62 173 THR A O 1
ATOM 1362 N N . THR A 1 174 ? -0.208 -8.082 3.772 1.00 88.88 174 THR A N 1
ATOM 1363 C CA . THR A 1 174 ? -0.612 -9.468 4.022 1.00 88.88 174 THR A CA 1
ATOM 1364 C C . THR A 1 174 ? -1.291 -9.630 5.384 1.00 88.88 174 THR A C 1
ATOM 1366 O O . THR A 1 174 ? -2.315 -10.300 5.469 1.00 88.88 174 THR A O 1
ATOM 1369 N N . PHE A 1 175 ? -0.747 -9.014 6.435 1.00 92.25 175 PHE A N 1
ATOM 1370 C CA . PHE A 1 175 ? -1.353 -9.022 7.765 1.00 92.25 175 PHE A CA 1
ATOM 1371 C C . PHE A 1 175 ? -2.689 -8.275 7.774 1.00 92.25 175 PHE A C 1
ATOM 1373 O O . PHE A 1 175 ? -3.667 -8.793 8.303 1.00 92.25 175 PHE A O 1
ATOM 1380 N N . LEU A 1 176 ? -2.752 -7.114 7.110 1.00 94.06 176 LEU A N 1
ATOM 1381 C CA . LEU A 1 176 ? -3.990 -6.372 6.874 1.00 94.06 176 LEU A CA 1
ATOM 1382 C C . LEU A 1 176 ? -5.053 -7.285 6.246 1.00 94.06 176 LEU A C 1
ATOM 1384 O O . LEU A 1 176 ? -6.132 -7.448 6.802 1.00 94.06 176 LEU A O 1
ATOM 1388 N N . ASN A 1 177 ? -4.725 -7.966 5.145 1.00 91.38 177 ASN A N 1
ATOM 1389 C CA . ASN A 1 177 ? -5.636 -8.906 4.487 1.00 91.38 177 ASN A CA 1
ATOM 1390 C C . ASN A 1 177 ? -6.093 -10.052 5.406 1.00 91.38 177 ASN A C 1
ATOM 1392 O O . ASN A 1 177 ? -7.236 -10.494 5.299 1.00 91.38 177 ASN A O 1
ATOM 1396 N N . ALA A 1 178 ? -5.232 -10.526 6.312 1.00 90.75 178 ALA A N 1
ATOM 1397 C CA . ALA A 1 178 ? -5.590 -11.556 7.283 1.00 90.75 178 ALA A CA 1
ATOM 1398 C C . ALA A 1 178 ? -6.615 -11.041 8.306 1.00 90.75 178 ALA A C 1
ATOM 1400 O O . ALA A 1 178 ? -7.644 -11.685 8.515 1.00 90.75 178 ALA A O 1
ATOM 1401 N N . ILE A 1 179 ? -6.383 -9.864 8.902 1.00 92.69 179 ILE A N 1
ATOM 1402 C CA . ILE A 1 179 ? -7.298 -9.301 9.907 1.00 92.69 179 ILE A CA 1
ATOM 1403 C C . ILE A 1 179 ? -8.634 -8.851 9.300 1.00 92.69 179 ILE A C 1
ATOM 1405 O O . ILE A 1 179 ? -9.669 -8.977 9.947 1.00 92.69 179 ILE A O 1
ATOM 1409 N N . MET A 1 180 ? -8.657 -8.430 8.030 1.00 92.00 180 MET A N 1
ATOM 1410 C CA . MET A 1 180 ? -9.888 -8.066 7.311 1.00 92.00 180 MET A CA 1
ATOM 1411 C C . MET A 1 180 ? -10.922 -9.204 7.262 1.00 92.00 180 MET A C 1
ATOM 1413 O O . MET A 1 180 ? -12.127 -8.947 7.188 1.00 92.00 180 MET A O 1
ATOM 1417 N N . GLY A 1 181 ? -10.470 -10.462 7.330 1.00 90.31 181 GLY A N 1
ATOM 1418 C CA . GLY A 1 181 ? -11.340 -11.638 7.402 1.00 90.31 181 GLY A CA 1
ATOM 1419 C C . GLY A 1 181 ? -12.133 -11.762 8.709 1.00 90.31 181 GLY A C 1
ATOM 1420 O O . GLY A 1 181 ? -13.094 -12.523 8.751 1.00 90.31 181 GLY A O 1
ATOM 1421 N N . TYR A 1 182 ? -11.758 -11.015 9.750 1.00 92.62 182 TYR A N 1
ATOM 1422 C CA . TYR A 1 182 ? -12.412 -11.022 11.063 1.00 92.62 182 TYR A CA 1
ATOM 1423 C C . TYR A 1 182 ? -13.378 -9.849 11.271 1.00 92.62 182 TYR A C 1
ATOM 1425 O O . TYR A 1 182 ? -14.017 -9.770 12.322 1.00 92.62 182 TYR A O 1
ATOM 1433 N N . LEU A 1 183 ? -13.496 -8.946 10.292 1.00 95.25 183 LEU A N 1
ATOM 1434 C CA . LEU A 1 183 ? -14.542 -7.927 10.294 1.00 95.25 183 LEU A CA 1
ATOM 1435 C C . LEU A 1 183 ? -15.935 -8.584 10.293 1.00 95.25 183 LEU A C 1
ATOM 1437 O O . LEU A 1 183 ? -16.098 -9.653 9.695 1.00 95.25 183 LEU A O 1
ATOM 1441 N N . PRO A 1 184 ? -16.955 -7.943 10.890 1.00 95.38 184 PRO A N 1
ATOM 1442 C CA . PRO A 1 184 ? -18.320 -8.459 10.854 1.00 95.38 184 PRO A CA 1
ATOM 1443 C C . PRO A 1 184 ? -18.815 -8.620 9.405 1.00 95.38 184 PRO A C 1
ATOM 1445 O O . PRO A 1 184 ? -18.583 -7.708 8.604 1.00 95.38 184 PRO A O 1
ATOM 1448 N N . PRO A 1 185 ? -19.467 -9.741 9.042 1.00 94.06 185 PRO A N 1
ATOM 1449 C CA . PRO A 1 185 ? -19.808 -10.093 7.656 1.00 94.06 185 PRO A CA 1
ATOM 1450 C C . PRO A 1 185 ? -20.768 -9.111 6.964 1.00 94.06 185 PRO A C 1
ATOM 1452 O O . PRO A 1 185 ? -20.838 -9.072 5.736 1.00 94.06 185 PRO A O 1
ATOM 1455 N N . GLU A 1 186 ? -21.515 -8.328 7.739 1.00 95.12 186 GLU A N 1
ATOM 1456 C CA . GLU A 1 186 ? -22.421 -7.284 7.266 1.00 95.12 186 GLU A CA 1
ATOM 1457 C C . GLU A 1 186 ? -21.717 -5.961 6.922 1.00 95.12 186 GLU A C 1
ATOM 1459 O O . GLU A 1 186 ? -22.348 -5.065 6.363 1.00 95.12 186 GLU A O 1
ATOM 1464 N N . SER A 1 187 ? -20.421 -5.834 7.231 1.00 96.50 187 SER A N 1
ATOM 1465 C CA . SER A 1 187 ? -19.686 -4.575 7.088 1.00 96.50 187 SER A CA 1
ATOM 1466 C C . SER A 1 187 ? -19.523 -4.160 5.626 1.00 96.50 187 SER A C 1
ATOM 1468 O O . SER A 1 187 ? -19.071 -4.928 4.772 1.00 96.50 187 SER A O 1
ATOM 1470 N N . ARG A 1 188 ? -19.809 -2.889 5.353 1.00 97.06 188 ARG A N 1
ATOM 1471 C CA . ARG A 1 188 ? -19.493 -2.209 4.102 1.00 97.06 188 ARG A CA 1
ATOM 1472 C C . ARG A 1 188 ? -18.045 -1.731 4.089 1.00 97.06 188 ARG A C 1
ATOM 1474 O O . ARG A 1 188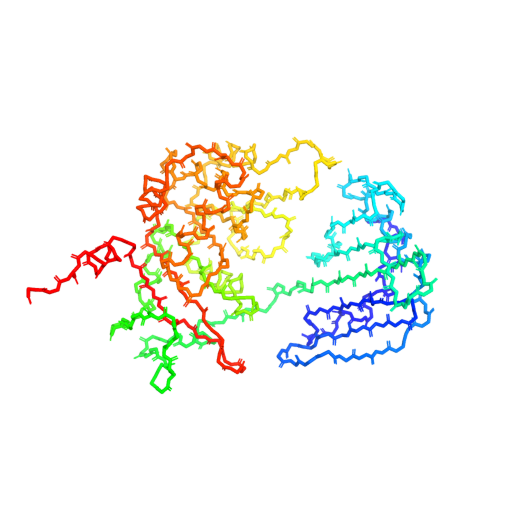 ? -17.688 -0.793 4.800 1.00 97.06 188 ARG A O 1
ATOM 1481 N N . VAL A 1 189 ? -17.223 -2.333 3.235 1.00 97.25 189 VAL A N 1
ATOM 1482 C CA . VAL A 1 189 ? -15.779 -2.058 3.179 1.00 97.25 189 VAL A CA 1
ATOM 1483 C C . VAL A 1 189 ? -15.416 -1.269 1.924 1.00 97.25 189 VAL A C 1
ATOM 1485 O O . VAL A 1 189 ? -15.627 -1.733 0.803 1.00 97.25 189 VAL A O 1
ATOM 1488 N N . LEU A 1 190 ? -14.819 -0.093 2.100 1.00 97.38 190 LEU A N 1
ATOM 1489 C CA . LEU A 1 190 ? -14.286 0.720 1.006 1.00 97.38 190 LEU A CA 1
ATOM 1490 C C . LEU A 1 190 ? -12.760 0.708 1.051 1.00 97.38 190 LEU A C 1
ATOM 1492 O O . LEU A 1 190 ? -12.185 1.044 2.080 1.00 97.38 190 LEU A O 1
ATOM 1496 N N . THR A 1 191 ? -12.094 0.353 -0.048 1.00 96.06 191 THR A N 1
ATOM 1497 C CA . THR A 1 191 ? -10.626 0.443 -0.143 1.00 96.06 191 THR A CA 1
ATOM 1498 C C . THR A 1 191 ? -10.211 1.638 -0.993 1.00 96.06 191 THR A C 1
ATOM 1500 O O . THR A 1 191 ? -10.862 1.934 -1.992 1.00 96.06 191 THR A O 1
ATOM 1503 N N . VAL A 1 192 ? -9.142 2.328 -0.593 1.00 94.44 192 VAL A N 1
ATOM 1504 C CA . VAL A 1 192 ? -8.496 3.426 -1.321 1.00 94.44 192 VAL A CA 1
ATOM 1505 C C . VAL A 1 192 ? -7.020 3.083 -1.466 1.00 94.44 192 VAL A C 1
ATOM 1507 O O . VAL A 1 192 ? -6.262 3.085 -0.493 1.00 94.44 192 VAL A O 1
ATOM 1510 N N . GLU A 1 193 ? -6.613 2.741 -2.680 1.00 89.62 193 GLU A N 1
ATOM 1511 C CA . GLU A 1 193 ? -5.285 2.198 -2.968 1.00 89.62 193 GLU A CA 1
ATOM 1512 C C . GLU A 1 193 ? -4.712 2.830 -4.234 1.00 89.62 193 GLU A C 1
ATOM 1514 O O . GLU A 1 193 ? -5.446 3.294 -5.096 1.00 89.62 193 GLU A O 1
ATOM 1519 N N . ASP A 1 194 ? -3.394 2.826 -4.376 1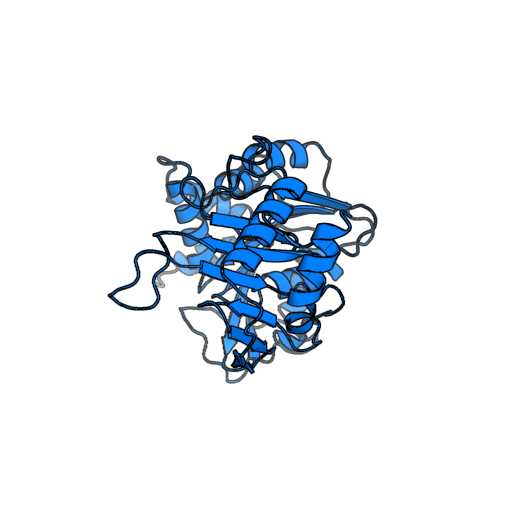.00 82.00 194 ASP A N 1
ATOM 1520 C CA . ASP A 1 194 ? -2.725 3.191 -5.628 1.00 82.00 194 ASP A CA 1
ATOM 1521 C C . ASP A 1 194 ? -2.678 2.043 -6.642 1.00 82.00 194 ASP A C 1
ATOM 1523 O O . ASP A 1 194 ? -2.716 2.246 -7.853 1.00 82.00 194 ASP A O 1
ATOM 1527 N N . ALA A 1 195 ? -2.620 0.819 -6.135 1.00 79.38 195 ALA A N 1
ATOM 1528 C CA . ALA A 1 195 ? -2.777 -0.404 -6.893 1.00 79.38 195 ALA A CA 1
ATOM 1529 C C . ALA A 1 195 ? -3.389 -1.480 -5.996 1.00 79.38 195 ALA A C 1
ATOM 1531 O O . ALA A 1 195 ? -3.096 -1.539 -4.801 1.00 79.38 195 ALA A O 1
ATOM 1532 N N . ARG A 1 196 ? -4.217 -2.346 -6.586 1.00 83.94 196 ARG A N 1
ATOM 1533 C CA . ARG A 1 196 ? -4.990 -3.363 -5.863 1.00 83.94 196 ARG A CA 1
ATOM 1534 C C . ARG A 1 196 ? -4.071 -4.361 -5.153 1.00 83.94 196 ARG A C 1
ATOM 1536 O O . ARG A 1 196 ? -3.403 -5.157 -5.799 1.00 83.94 196 ARG A O 1
ATOM 1543 N N . GLU A 1 197 ? -4.088 -4.349 -3.825 1.00 82.56 197 GLU A N 1
ATOM 1544 C CA . GLU A 1 197 ? -3.454 -5.366 -2.974 1.00 82.56 197 GLU A CA 1
ATOM 1545 C C . GLU A 1 197 ? -4.375 -5.856 -1.856 1.00 82.56 197 GLU A C 1
ATOM 1547 O O . GLU A 1 197 ? -4.224 -6.981 -1.369 1.00 82.56 197 GLU A O 1
ATOM 1552 N N . VAL A 1 198 ? -5.333 -5.028 -1.436 1.00 88.06 198 VAL A N 1
ATOM 1553 C CA . VAL A 1 198 ? -6.253 -5.361 -0.357 1.00 88.06 198 VAL A CA 1
ATOM 1554 C C . VAL A 1 198 ? -7.318 -6.331 -0.862 1.00 88.06 198 VAL A C 1
ATOM 1556 O O . VAL A 1 198 ? -8.106 -6.037 -1.774 1.00 88.06 198 VAL A O 1
ATOM 1559 N N . ILE A 1 199 ? -7.363 -7.499 -0.232 1.00 86.81 199 ILE A N 1
ATOM 1560 C CA . ILE A 1 199 ? -8.335 -8.556 -0.490 1.00 86.81 199 ILE A CA 1
ATOM 1561 C C . ILE A 1 199 ? -9.487 -8.379 0.493 1.00 86.81 199 ILE A C 1
ATOM 1563 O O . ILE A 1 199 ? -9.299 -8.410 1.706 1.00 86.81 199 ILE A O 1
ATOM 1567 N N . VAL A 1 200 ? -10.698 -8.223 -0.035 1.00 88.31 200 VAL A N 1
ATOM 1568 C CA . VAL A 1 200 ? -11.908 -8.035 0.768 1.00 88.31 200 VAL A CA 1
ATOM 1569 C C . VAL A 1 200 ? -12.915 -9.110 0.383 1.00 88.31 200 VAL A C 1
ATOM 1571 O O . VAL A 1 200 ? -13.448 -9.099 -0.724 1.00 88.31 200 VAL A O 1
ATOM 1574 N N . ALA A 1 201 ? -13.171 -10.044 1.300 1.00 87.31 201 ALA A N 1
ATOM 1575 C CA . ALA A 1 201 ? -14.150 -11.114 1.100 1.00 87.31 201 ALA A CA 1
ATOM 1576 C C . ALA A 1 201 ? -15.609 -10.644 1.287 1.00 87.31 201 ALA A C 1
ATOM 1578 O O . ALA A 1 201 ? -16.529 -11.323 0.838 1.00 87.31 201 ALA A O 1
ATOM 1579 N N . HIS A 1 202 ? -15.820 -9.484 1.922 1.00 90.81 202 HIS A N 1
ATOM 1580 C CA . HIS A 1 202 ? -17.144 -8.926 2.225 1.00 90.81 202 HIS A CA 1
ATOM 1581 C C . HIS A 1 202 ? -17.953 -8.630 0.957 1.00 90.81 202 HIS A C 1
ATOM 1583 O O . HIS A 1 202 ? -17.405 -8.040 0.021 1.00 90.81 202 HIS A O 1
ATOM 1589 N N . PRO A 1 203 ? -19.246 -8.998 0.890 1.00 92.38 203 PRO A N 1
ATOM 1590 C CA . PRO A 1 203 ? -20.065 -8.794 -0.305 1.00 92.38 203 PRO A CA 1
ATOM 1591 C C . PRO A 1 203 ? -20.331 -7.309 -0.588 1.00 92.38 203 PRO A C 1
ATOM 1593 O O . PRO A 1 203 ? -20.297 -6.891 -1.744 1.00 92.38 203 PRO A O 1
ATOM 1596 N N . ASN A 1 204 ? -20.546 -6.503 0.455 1.00 96.38 204 ASN A N 1
ATOM 1597 C CA . ASN A 1 204 ? -20.774 -5.066 0.341 1.00 96.38 204 ASN A CA 1
ATOM 1598 C C . ASN A 1 204 ? -19.431 -4.324 0.333 1.00 96.38 204 ASN A C 1
ATOM 1600 O O . ASN A 1 204 ? -18.927 -3.910 1.374 1.00 96.38 204 ASN A O 1
ATOM 1604 N N . ARG A 1 205 ? -18.809 -4.196 -0.840 1.00 96.12 205 ARG A N 1
ATOM 1605 C CA . ARG A 1 205 ? -17.490 -3.564 -0.962 1.00 96.12 205 ARG A CA 1
ATOM 1606 C C . ARG A 1 205 ? -17.348 -2.696 -2.201 1.00 96.12 205 ARG A C 1
ATOM 1608 O O . ARG A 1 205 ? -17.959 -2.975 -3.230 1.00 96.12 205 ARG A O 1
ATOM 1615 N N . VAL A 1 206 ? -16.486 -1.687 -2.112 1.00 96.00 206 VAL A N 1
ATOM 1616 C CA . VAL A 1 206 ? -16.040 -0.884 -3.259 1.00 96.00 206 VAL A CA 1
ATOM 1617 C C . VAL A 1 206 ? -14.526 -0.725 -3.198 1.00 96.00 206 VAL A C 1
ATOM 1619 O O . VAL A 1 206 ? -13.964 -0.470 -2.135 1.00 96.00 206 VAL A O 1
ATOM 1622 N N . HIS A 1 207 ? -13.869 -0.864 -4.345 1.00 93.50 207 HIS A N 1
ATOM 1623 C CA . HIS A 1 207 ? -12.432 -0.651 -4.483 1.00 93.50 207 HIS A CA 1
ATOM 1624 C C . HIS A 1 207 ? -12.185 0.611 -5.300 1.00 93.50 207 HIS A C 1
ATOM 1626 O O . HIS A 1 207 ? -12.584 0.682 -6.461 1.00 93.50 207 HIS A O 1
ATOM 1632 N N . LEU A 1 208 ? -11.540 1.599 -4.691 1.00 92.88 208 LEU A N 1
ATOM 1633 C CA . LEU A 1 208 ? -11.173 2.860 -5.321 1.00 92.88 208 LEU A CA 1
ATOM 1634 C C . LEU A 1 208 ? -9.664 2.850 -5.547 1.00 92.88 208 LEU A C 1
ATOM 1636 O O . LEU A 1 208 ? -8.885 2.706 -4.605 1.00 92.88 208 LEU A O 1
ATOM 1640 N N . VAL A 1 209 ? -9.267 2.974 -6.811 1.00 87.56 209 VAL A N 1
ATOM 1641 C CA . VAL A 1 209 ? -7.862 2.971 -7.221 1.00 87.56 209 VAL A CA 1
ATOM 1642 C C . VAL A 1 209 ? -7.492 4.360 -7.722 1.00 87.56 209 VAL A C 1
ATOM 1644 O O . VAL A 1 209 ? -8.167 4.897 -8.601 1.00 87.56 209 VAL A O 1
ATOM 1647 N N . VAL A 1 210 ? -6.441 4.942 -7.152 1.00 86.06 210 VAL A N 1
ATOM 1648 C CA . VAL A 1 210 ? -5.975 6.302 -7.439 1.00 86.06 210 VAL A CA 1
ATOM 1649 C C . VAL A 1 210 ? -4.598 6.233 -8.079 1.00 86.06 210 VAL A C 1
ATOM 1651 O O . VAL A 1 210 ? -3.667 5.685 -7.499 1.00 86.06 210 VAL A O 1
ATOM 1654 N N . SER A 1 211 ? -4.439 6.800 -9.272 1.00 76.06 211 SER A N 1
ATOM 1655 C CA . SER A 1 211 ? -3.127 6.808 -9.921 1.00 76.06 211 SER A CA 1
ATOM 1656 C C . SER A 1 211 ? -2.105 7.590 -9.090 1.00 76.06 211 SER A C 1
ATOM 1658 O O . SER A 1 211 ? -2.408 8.654 -8.552 1.00 76.06 211 SER A O 1
ATOM 1660 N N . ARG A 1 212 ? -0.861 7.100 -9.040 1.00 70.19 212 ARG A N 1
ATOM 1661 C CA . ARG A 1 212 ? 0.279 7.868 -8.504 1.00 70.19 212 ARG A CA 1
ATOM 1662 C C . ARG A 1 212 ? 0.685 9.029 -9.414 1.00 70.19 212 ARG A C 1
ATOM 1664 O O . ARG A 1 212 ? 1.438 9.899 -8.992 1.00 70.19 212 ARG A O 1
ATOM 1671 N N . THR A 1 213 ? 0.235 9.018 -10.665 1.00 65.75 213 THR A N 1
ATOM 1672 C CA . THR A 1 213 ? 0.524 10.049 -11.660 1.00 65.75 213 THR A CA 1
ATOM 1673 C C . THR A 1 213 ? -0.696 10.947 -11.843 1.00 65.75 213 THR A C 1
ATOM 1675 O O . THR A 1 213 ? -1.822 10.468 -11.977 1.00 65.75 213 THR A O 1
ATOM 1678 N N . GLU A 1 214 ? -0.478 12.262 -11.909 1.00 63.19 214 GLU A N 1
ATOM 1679 C CA . GLU A 1 214 ? -1.533 13.270 -12.136 1.00 63.19 214 GLU A CA 1
ATOM 1680 C C . GLU A 1 214 ? -2.240 13.121 -13.503 1.00 63.19 214 GLU A C 1
ATOM 1682 O O . GLU A 1 214 ? -3.225 13.798 -13.788 1.00 63.19 214 GLU A O 1
ATOM 1687 N N . THR A 1 215 ? -1.746 12.228 -14.364 1.00 57.09 215 THR A N 1
ATOM 1688 C CA . THR A 1 215 ? -2.075 12.140 -15.789 1.00 57.09 215 THR A CA 1
ATOM 1689 C C . THR A 1 215 ? -3.212 11.181 -16.139 1.00 57.09 215 THR A C 1
ATOM 1691 O O . THR A 1 215 ? -3.545 11.094 -17.316 1.00 57.09 215 THR A O 1
ATOM 1694 N N . ALA A 1 216 ? -3.808 10.466 -15.177 1.00 63.06 216 ALA A N 1
ATOM 1695 C CA . ALA A 1 216 ? -4.867 9.495 -15.477 1.00 63.06 216 ALA A CA 1
ATOM 1696 C C . ALA A 1 216 ? -6.235 10.163 -15.729 1.00 63.06 216 ALA A C 1
ATOM 1698 O O . ALA A 1 216 ? -6.751 10.159 -16.841 1.00 63.06 216 ALA A O 1
ATOM 1699 N N . ASN A 1 217 ? -6.850 10.741 -14.693 1.00 72.12 217 ASN A N 1
ATOM 1700 C CA . ASN A 1 217 ? -8.208 11.305 -14.768 1.00 72.12 217 ASN A CA 1
ATOM 1701 C C . ASN A 1 217 ? -8.419 12.543 -13.872 1.00 72.12 217 ASN A C 1
ATOM 1703 O O . ASN A 1 217 ? -9.557 12.952 -13.644 1.00 72.12 217 ASN A O 1
ATOM 1707 N N . GLY A 1 218 ? -7.341 13.127 -13.335 1.00 77.19 218 GLY A N 1
ATOM 1708 C CA . GLY A 1 218 ? -7.401 14.290 -12.441 1.00 77.19 218 GLY A CA 1
ATOM 1709 C C . GLY A 1 218 ? -8.051 14.022 -11.075 1.00 77.19 218 GLY A C 1
ATOM 1710 O O . GLY A 1 218 ? -8.404 14.972 -10.371 1.00 77.19 218 GLY A O 1
ATOM 1711 N N . VAL A 1 219 ? -8.250 12.756 -10.697 1.00 84.25 219 VAL A N 1
ATOM 1712 C CA . VAL A 1 219 ? -8.746 12.369 -9.373 1.00 84.25 219 VAL A CA 1
ATOM 1713 C C . VAL A 1 219 ? -7.556 11.989 -8.495 1.00 84.25 219 VAL A C 1
ATOM 1715 O O . VAL A 1 219 ? -6.854 11.024 -8.781 1.00 84.25 219 VAL A O 1
ATOM 1718 N N . ASP A 1 220 ? -7.342 12.751 -7.425 1.00 87.06 220 ASP A N 1
ATOM 1719 C CA . ASP A 1 220 ? -6.292 12.516 -6.434 1.00 87.06 220 ASP A CA 1
ATOM 1720 C C . ASP A 1 220 ? -6.834 11.815 -5.172 1.00 87.06 220 ASP A C 1
ATOM 1722 O O . ASP A 1 220 ? -8.044 11.633 -4.991 1.00 87.06 220 ASP A O 1
ATOM 1726 N N . PHE A 1 221 ? -5.926 11.428 -4.271 1.00 89.00 221 PHE A N 1
ATOM 1727 C CA . PHE A 1 221 ? -6.279 10.745 -3.024 1.00 89.00 221 PHE A CA 1
ATOM 1728 C C . PHE A 1 221 ? -7.199 11.581 -2.127 1.00 89.00 221 PHE A C 1
ATOM 1730 O O . PHE A 1 221 ? -8.102 11.024 -1.504 1.00 89.00 221 PHE A O 1
ATOM 1737 N N . MET A 1 222 ? -7.012 12.904 -2.073 1.00 88.44 222 MET A N 1
ATOM 1738 C CA . MET A 1 222 ? -7.838 13.802 -1.259 1.00 88.44 222 MET A CA 1
ATOM 1739 C C . MET A 1 222 ? -9.295 13.805 -1.731 1.00 88.44 222 MET A C 1
ATOM 1741 O O . MET A 1 222 ? -10.213 13.671 -0.921 1.00 88.44 222 MET A O 1
ATOM 1745 N N . ARG A 1 223 ? -9.517 13.910 -3.046 1.00 90.88 223 ARG A N 1
ATOM 1746 C CA . ARG A 1 223 ? -10.848 13.872 -3.667 1.00 90.88 223 ARG A CA 1
ATOM 1747 C C . ARG A 1 223 ? -11.523 12.519 -3.477 1.00 90.88 223 ARG A C 1
ATOM 1749 O O . ARG A 1 223 ? -12.726 12.475 -3.224 1.00 90.88 223 ARG A O 1
ATOM 1756 N N . VAL A 1 224 ? -10.769 11.421 -3.574 1.00 92.44 224 VAL A N 1
ATOM 1757 C CA . VAL A 1 224 ? -11.322 10.083 -3.318 1.00 92.44 224 VAL A CA 1
ATOM 1758 C C . VAL A 1 224 ? -11.729 9.924 -1.862 1.00 92.44 224 VAL A C 1
ATOM 1760 O O . VAL A 1 224 ? -12.837 9.462 -1.607 1.00 92.44 224 VAL A O 1
ATOM 1763 N N . VAL A 1 225 ? -10.896 10.348 -0.911 1.00 91.19 225 VAL A N 1
ATOM 1764 C CA . VAL A 1 225 ? -11.251 10.312 0.515 1.00 91.19 225 VAL A CA 1
ATOM 1765 C C . VAL A 1 225 ? -12.541 11.096 0.785 1.00 91.19 225 VAL A C 1
ATOM 1767 O O . VAL A 1 225 ? -13.428 10.601 1.478 1.00 91.19 225 VAL A O 1
ATOM 1770 N N . ASP A 1 226 ? -12.712 12.259 0.158 1.00 90.12 226 ASP A N 1
ATOM 1771 C CA . ASP A 1 226 ? -13.943 13.049 0.261 1.00 90.12 226 ASP A CA 1
ATOM 1772 C C . ASP A 1 226 ? -15.185 12.359 -0.287 1.00 90.12 226 ASP A C 1
ATOM 1774 O O . ASP A 1 226 ? -16.290 12.550 0.231 1.00 90.12 226 ASP A O 1
ATOM 1778 N N . ALA A 1 227 ? -15.033 11.581 -1.352 1.00 92.38 227 ALA A N 1
ATOM 1779 C CA . ALA A 1 227 ? -16.123 10.769 -1.864 1.00 92.38 227 ALA A CA 1
ATOM 1780 C C . ALA A 1 227 ? -16.432 9.617 -0.898 1.00 92.38 227 ALA A C 1
ATOM 1782 O O . ALA A 1 227 ? -17.591 9.413 -0.547 1.00 92.38 227 ALA A O 1
ATOM 1783 N N . VAL A 1 228 ? -15.401 8.919 -0.412 1.00 93.19 228 VAL A N 1
ATOM 1784 C CA . VAL A 1 228 ? -15.519 7.752 0.477 1.00 93.19 228 VAL A CA 1
ATOM 1785 C C . VAL A 1 228 ? -16.332 8.067 1.721 1.00 93.19 228 VAL A C 1
ATOM 1787 O O . VAL A 1 228 ? -17.256 7.323 2.034 1.00 93.19 228 VAL A O 1
ATOM 1790 N N . VAL A 1 229 ? -16.063 9.190 2.388 1.00 90.06 229 VAL A N 1
ATOM 1791 C CA . VAL A 1 229 ? -16.801 9.583 3.603 1.00 90.06 229 VAL A CA 1
ATOM 1792 C C . VAL A 1 229 ? -18.296 9.836 3.354 1.00 90.06 229 VAL A C 1
ATOM 1794 O O . VAL A 1 229 ? -19.102 9.779 4.275 1.00 90.06 229 VAL A O 1
ATOM 1797 N N . ARG A 1 230 ? -18.705 10.071 2.099 1.00 92.06 230 ARG A N 1
ATOM 1798 C CA . ARG A 1 230 ? -20.113 10.241 1.690 1.00 92.06 230 ARG A CA 1
ATOM 1799 C C . ARG A 1 230 ? -20.761 8.950 1.190 1.00 92.06 230 ARG A C 1
ATOM 1801 O O . ARG A 1 230 ? -21.959 8.933 0.928 1.00 92.06 230 ARG A O 1
ATOM 1808 N N . MET A 1 231 ? -19.990 7.874 1.051 1.00 94.12 231 MET A N 1
ATOM 1809 C CA . MET A 1 231 ? -20.466 6.563 0.595 1.00 94.12 231 MET A CA 1
ATOM 1810 C C . MET A 1 231 ? -20.879 5.636 1.749 1.00 94.12 231 MET A C 1
ATOM 1812 O O . MET A 1 231 ? -21.097 4.440 1.514 1.00 94.12 231 MET A O 1
ATOM 1816 N N . THR A 1 232 ? -20.959 6.190 2.965 1.00 93.00 232 THR A N 1
ATOM 1817 C CA . THR A 1 232 ? -21.366 5.527 4.215 1.00 93.00 232 THR A CA 1
ATOM 1818 C C . THR A 1 232 ? -20.624 4.200 4.450 1.00 93.00 232 THR A C 1
ATOM 1820 O O . THR A 1 232 ? -21.255 3.145 4.488 1.00 93.00 232 THR A O 1
ATOM 1823 N N . PRO A 1 233 ? -19.278 4.207 4.514 1.00 95.44 233 PRO A N 1
ATOM 1824 C CA . PRO A 1 233 ? -18.499 3.007 4.801 1.00 95.44 233 PRO A CA 1
ATOM 1825 C C . PRO A 1 233 ? -18.593 2.612 6.280 1.00 95.44 233 PRO A C 1
ATOM 1827 O O . PRO A 1 233 ? -18.504 3.470 7.157 1.00 95.44 233 PRO A O 1
ATOM 1830 N N . ASP A 1 234 ? -18.665 1.308 6.554 1.00 95.69 234 ASP A N 1
ATOM 1831 C CA . ASP A 1 234 ? -18.448 0.768 7.903 1.00 95.69 234 ASP A CA 1
ATOM 1832 C C . ASP A 1 234 ? -16.958 0.637 8.216 1.00 95.69 234 ASP A C 1
ATOM 1834 O O . ASP A 1 234 ? -16.567 0.733 9.376 1.00 95.69 234 ASP A O 1
ATOM 1838 N N . VAL A 1 235 ? -16.129 0.408 7.192 1.00 96.31 235 VAL A N 1
ATOM 1839 C CA . VAL A 1 235 ? -14.666 0.390 7.296 1.00 96.31 235 VAL A CA 1
ATOM 1840 C C . VAL A 1 235 ? -14.052 0.991 6.037 1.00 96.31 235 VAL A C 1
ATOM 1842 O O . VAL A 1 235 ? -14.415 0.616 4.917 1.00 96.31 235 VAL A O 1
ATOM 1845 N N . ILE A 1 236 ? -13.084 1.887 6.217 1.00 96.75 236 ILE A N 1
ATOM 1846 C CA . ILE A 1 236 ? -12.241 2.419 5.142 1.00 96.75 236 ILE A CA 1
ATOM 1847 C C . ILE A 1 236 ? -10.861 1.765 5.230 1.00 96.75 236 ILE A C 1
ATOM 1849 O O . ILE A 1 236 ? -10.256 1.724 6.292 1.00 96.75 236 ILE A O 1
ATOM 1853 N N . VAL A 1 237 ? -10.318 1.266 4.126 1.00 96.56 237 VAL A N 1
ATOM 1854 C CA . VAL A 1 237 ? -8.959 0.717 4.090 1.00 96.56 237 VAL A CA 1
ATOM 1855 C C . VAL A 1 237 ? -8.104 1.557 3.161 1.00 96.56 237 VAL A C 1
ATOM 1857 O O . VAL A 1 237 ? -8.328 1.572 1.954 1.00 96.56 237 VAL A O 1
ATOM 1860 N N . CYS A 1 238 ? -7.107 2.238 3.708 1.00 94.44 238 CYS A N 1
ATOM 1861 C CA . CYS A 1 238 ? -6.121 2.987 2.941 1.00 94.44 238 CYS A CA 1
ATOM 1862 C C . CYS A 1 238 ? -4.856 2.134 2.831 1.00 94.44 238 CYS A C 1
ATOM 1864 O O . CYS A 1 238 ? -4.275 1.820 3.859 1.00 94.44 238 CYS A O 1
ATOM 1866 N N . GLY A 1 239 ? -4.432 1.748 1.623 1.00 86.81 239 GLY A N 1
ATOM 1867 C CA . GLY A 1 239 ? -3.355 0.762 1.422 1.00 86.81 239 GLY A CA 1
ATOM 1868 C C . GLY A 1 239 ? -2.073 1.026 2.232 1.00 86.81 239 GLY A C 1
ATOM 1869 O O . GLY A 1 239 ? -1.892 0.494 3.330 1.00 86.81 239 GLY A O 1
ATOM 1870 N N . GLU A 1 240 ? -1.164 1.835 1.692 1.00 92.38 240 GLU A N 1
ATOM 1871 C CA . GLU A 1 240 ? 0.057 2.264 2.383 1.00 92.38 240 GLU A CA 1
ATOM 1872 C C . GLU A 1 240 ? 0.107 3.787 2.464 1.00 92.38 240 GLU A C 1
ATOM 1874 O O . GLU A 1 240 ? -0.093 4.474 1.461 1.00 92.38 240 GLU A O 1
ATOM 1879 N N . ILE A 1 241 ? 0.353 4.318 3.660 1.00 94.56 241 ILE A N 1
ATOM 1880 C CA . ILE A 1 241 ? 0.489 5.751 3.898 1.00 94.56 241 ILE A CA 1
ATOM 1881 C C . ILE A 1 241 ? 1.856 6.206 3.394 1.00 94.56 241 ILE A C 1
ATOM 1883 O O . ILE A 1 241 ? 2.897 5.782 3.897 1.00 94.56 241 ILE A O 1
ATOM 1887 N N . GLY A 1 242 ? 1.834 7.130 2.442 1.00 92.19 242 GLY A N 1
ATOM 1888 C CA . GLY A 1 242 ? 2.996 7.823 1.909 1.00 92.19 242 GLY A CA 1
ATOM 1889 C C . GLY A 1 242 ? 2.691 9.300 1.676 1.00 92.19 242 GLY A C 1
ATOM 1890 O O . GLY A 1 242 ? 1.591 9.780 1.945 1.00 92.19 242 GLY A O 1
ATOM 1891 N N . ILE A 1 243 ? 3.667 10.032 1.143 1.00 91.19 243 ILE A N 1
ATOM 1892 C CA . ILE A 1 243 ? 3.564 11.487 0.925 1.00 91.19 243 ILE A CA 1
ATOM 1893 C C . ILE A 1 243 ? 2.303 11.852 0.120 1.00 91.19 243 ILE A C 1
ATOM 1895 O O . ILE A 1 243 ? 1.579 12.775 0.481 1.00 91.19 243 ILE A O 1
ATOM 1899 N N . ALA A 1 244 ? 1.996 11.086 -0.931 1.00 87.38 244 ALA A N 1
ATOM 1900 C CA . ALA A 1 244 ? 0.897 11.380 -1.853 1.00 87.38 244 ALA A CA 1
ATOM 1901 C C . ALA A 1 244 ? -0.514 11.239 -1.247 1.00 87.38 244 ALA A C 1
ATOM 1903 O O . ALA A 1 244 ? -1.463 11.797 -1.792 1.00 87.38 244 ALA A O 1
ATOM 1904 N N . ASN A 1 245 ? -0.681 10.486 -0.152 1.00 91.69 245 ASN A N 1
ATOM 1905 C CA . ASN A 1 245 ? -2.000 10.206 0.428 1.00 91.69 245 ASN A CA 1
ATOM 1906 C C . ASN A 1 245 ? -2.127 10.545 1.921 1.00 91.69 245 ASN A C 1
ATOM 1908 O O . ASN A 1 245 ? -3.245 10.521 2.438 1.00 91.69 245 ASN A O 1
ATOM 1912 N N . ALA A 1 246 ? -1.037 10.908 2.606 1.00 94.19 246 ALA A N 1
ATOM 1913 C CA . ALA A 1 246 ? -1.040 11.193 4.041 1.00 94.19 246 ALA A CA 1
ATOM 1914 C C . ALA A 1 246 ? -2.042 12.288 4.433 1.00 94.19 246 ALA A C 1
ATOM 1916 O O . ALA A 1 246 ? -2.756 12.129 5.421 1.00 94.19 246 ALA A O 1
ATOM 1917 N N . ALA A 1 247 ? -2.161 13.355 3.636 1.00 92.31 247 ALA A N 1
ATOM 1918 C CA . ALA A 1 247 ? -3.161 14.403 3.857 1.00 92.31 247 ALA A CA 1
ATOM 1919 C C . ALA A 1 247 ? -4.602 13.865 3.783 1.00 92.31 247 ALA A C 1
ATOM 1921 O O . ALA A 1 247 ? -5.450 14.240 4.593 1.00 92.31 247 ALA A O 1
ATOM 1922 N N . GLY A 1 248 ? -4.866 12.938 2.856 1.00 91.94 248 GLY A N 1
ATOM 1923 C CA . GLY A 1 248 ? -6.171 12.294 2.709 1.00 91.94 248 GLY A CA 1
ATOM 1924 C C . GLY A 1 248 ? -6.506 11.448 3.926 1.00 91.94 248 GLY A C 1
ATOM 1925 O O . GLY A 1 248 ? -7.564 11.611 4.524 1.00 91.94 248 GLY A O 1
ATOM 1926 N N . VAL A 1 249 ? -5.574 10.600 4.358 1.00 93.81 249 VAL A N 1
ATOM 1927 C CA . VAL A 1 249 ? -5.777 9.764 5.550 1.00 93.81 249 VAL A CA 1
ATOM 1928 C C . VAL A 1 249 ? -5.925 10.623 6.810 1.00 93.81 249 VAL A C 1
ATOM 1930 O O . VAL A 1 249 ? -6.815 10.372 7.617 1.00 93.81 249 VAL A O 1
ATOM 1933 N N . PHE A 1 250 ? -5.131 11.687 6.959 1.00 93.50 250 PHE A N 1
ATOM 1934 C CA . PHE A 1 250 ? -5.259 12.627 8.078 1.00 93.50 250 PHE A CA 1
ATOM 1935 C C . PHE A 1 250 ? -6.639 13.300 8.118 1.00 93.50 250 PHE A C 1
ATOM 1937 O O . PHE A 1 250 ? -7.199 13.541 9.186 1.00 93.50 250 PHE A O 1
ATOM 1944 N N . ARG A 1 251 ? -7.241 13.558 6.953 1.00 91.50 251 ARG A N 1
ATOM 1945 C CA . ARG A 1 251 ? -8.587 14.125 6.869 1.00 91.50 251 ARG A CA 1
ATOM 1946 C C . ARG A 1 251 ? -9.686 13.180 7.355 1.00 91.50 251 ARG A C 1
ATOM 1948 O O . ARG A 1 251 ? -10.688 13.655 7.888 1.00 91.50 251 ARG A O 1
ATOM 1955 N N . LEU A 1 252 ? -9.518 11.863 7.228 1.00 91.19 252 LEU A N 1
ATOM 1956 C CA . LEU A 1 252 ? -10.453 10.901 7.831 1.00 91.19 252 LEU A CA 1
ATOM 1957 C C . LEU A 1 252 ? -10.529 11.109 9.349 1.00 91.19 252 LEU A C 1
ATOM 1959 O O . LEU A 1 252 ? -11.619 11.230 9.907 1.00 91.19 252 LEU A O 1
ATOM 1963 N N . MET A 1 253 ? -9.365 11.270 9.980 1.00 90.06 253 MET A N 1
ATOM 1964 C CA . MET A 1 253 ? -9.232 11.469 11.424 1.00 90.06 253 MET A CA 1
ATOM 1965 C C . MET A 1 253 ? -9.926 12.754 11.883 1.00 90.06 253 MET A C 1
ATOM 1967 O O . MET A 1 253 ? -10.712 12.744 12.827 1.00 90.06 253 MET A O 1
ATOM 1971 N N . THR A 1 254 ? -9.682 13.867 11.187 1.00 86.81 254 THR A N 1
ATOM 1972 C CA . THR A 1 254 ? -10.233 15.178 11.569 1.00 86.81 254 THR A CA 1
ATOM 1973 C C . THR A 1 254 ? -11.716 15.344 11.237 1.00 86.81 254 THR A C 1
ATOM 1975 O O . THR A 1 254 ? -12.366 16.233 11.781 1.00 86.81 254 THR A O 1
ATOM 1978 N N . THR A 1 255 ? -12.279 14.479 10.388 1.00 84.44 255 THR A N 1
ATOM 1979 C CA . THR A 1 255 ? -13.718 14.450 10.061 1.00 84.44 255 THR A CA 1
ATOM 1980 C C . THR A 1 255 ? -14.511 13.441 10.895 1.00 84.44 255 THR A C 1
ATOM 1982 O O . THR A 1 255 ? -15.696 13.240 10.636 1.00 84.44 255 THR A O 1
ATOM 1985 N N . GLY A 1 256 ? -13.885 12.819 11.902 1.00 79.12 256 GLY A N 1
ATOM 1986 C CA . GLY A 1 256 ? -14.545 11.910 12.841 1.00 79.12 256 GLY A CA 1
ATOM 1987 C C . GLY A 1 256 ? -14.697 10.467 12.352 1.00 79.12 256 GLY A C 1
ATOM 1988 O O . GLY A 1 256 ? -15.380 9.684 13.007 1.00 79.12 256 GLY A O 1
ATOM 1989 N N . HIS A 1 257 ? -14.061 10.089 11.238 1.00 85.75 257 HIS A N 1
ATOM 1990 C CA . HIS A 1 257 ? -14.010 8.691 10.811 1.00 85.75 257 HIS A CA 1
ATOM 1991 C C . HIS A 1 257 ? -12.941 7.965 11.622 1.00 85.75 257 HIS A C 1
ATOM 1993 O O . HIS A 1 257 ? -11.744 8.139 11.402 1.00 85.75 257 HIS A O 1
ATOM 1999 N N . THR A 1 258 ? -13.384 7.146 12.570 1.00 83.56 258 THR A N 1
ATOM 2000 C CA . THR A 1 258 ? -12.526 6.349 13.461 1.00 83.56 258 THR A CA 1
ATOM 2001 C C . THR A 1 258 ? -12.461 4.879 13.054 1.00 83.56 258 THR A C 1
ATOM 2003 O O . THR A 1 258 ? -11.902 4.060 13.774 1.00 83.56 258 THR A O 1
ATOM 2006 N N . ASN A 1 259 ? -13.024 4.541 11.895 1.00 92.19 259 ASN A N 1
ATOM 2007 C CA . ASN A 1 259 ? -13.189 3.190 11.376 1.00 92.19 259 ASN A CA 1
ATOM 2008 C C . ASN A 1 259 ? -12.356 2.964 10.111 1.00 92.19 259 ASN A C 1
ATOM 2010 O O . ASN A 1 259 ? -12.884 2.645 9.041 1.00 92.19 259 ASN A O 1
ATOM 2014 N N . PHE A 1 260 ? -11.039 3.161 10.215 1.00 94.50 260 PHE A N 1
ATOM 2015 C CA . PHE A 1 260 ? -10.140 2.993 9.077 1.00 94.50 260 PHE A CA 1
ATOM 2016 C C . PHE A 1 260 ? -8.866 2.210 9.391 1.00 94.50 260 PHE A C 1
ATOM 2018 O O . PHE A 1 260 ? -8.285 2.312 10.465 1.00 94.50 260 PHE A O 1
ATOM 2025 N N . MET A 1 261 ? -8.395 1.438 8.418 1.00 96.69 261 MET A N 1
ATOM 2026 C CA . MET A 1 261 ? -7.168 0.655 8.535 1.00 96.69 261 MET A CA 1
ATOM 2027 C C . MET A 1 261 ? -6.144 1.118 7.512 1.00 96.69 261 MET A C 1
ATOM 2029 O O . MET A 1 261 ? -6.502 1.417 6.372 1.00 96.69 261 MET A O 1
ATOM 2033 N N . ALA A 1 262 ? -4.873 1.159 7.904 1.00 96.12 262 ALA A N 1
ATOM 2034 C CA . ALA A 1 262 ? -3.799 1.521 6.992 1.00 96.12 262 ALA A CA 1
ATOM 2035 C C . ALA A 1 262 ? -2.470 0.857 7.337 1.00 96.12 262 ALA A C 1
ATOM 2037 O O . ALA A 1 262 ? -2.253 0.429 8.470 1.00 96.12 262 ALA A O 1
ATOM 2038 N N . THR A 1 263 ? -1.560 0.797 6.365 1.00 96.50 263 THR A N 1
ATOM 2039 C CA . THR A 1 263 ? -0.179 0.361 6.599 1.00 96.50 263 THR A CA 1
ATOM 2040 C C . THR A 1 263 ? 0.807 1.522 6.491 1.00 96.50 263 THR A C 1
ATOM 2042 O O . THR A 1 263 ? 0.563 2.482 5.765 1.00 96.50 263 THR A O 1
ATOM 2045 N N . ILE A 1 264 ? 1.931 1.458 7.206 1.00 95.81 264 ILE A N 1
ATOM 2046 C CA . ILE A 1 264 ? 3.004 2.455 7.104 1.00 95.81 264 ILE A CA 1
ATOM 2047 C C . ILE A 1 264 ? 4.380 1.825 7.332 1.00 95.81 264 ILE A C 1
ATOM 2049 O O . ILE A 1 264 ? 4.528 0.831 8.044 1.00 95.81 264 ILE A O 1
ATOM 2053 N N . HIS A 1 265 ? 5.415 2.391 6.719 1.00 94.44 265 HIS A N 1
ATOM 2054 C CA . HIS A 1 265 ? 6.791 1.997 6.997 1.00 94.44 265 HIS A CA 1
ATOM 2055 C C . HIS A 1 265 ? 7.294 2.636 8.290 1.00 94.44 265 HIS A C 1
ATOM 2057 O O . HIS A 1 265 ? 7.431 3.853 8.368 1.00 94.44 265 HIS A O 1
ATOM 2063 N N . ALA A 1 266 ? 7.592 1.806 9.289 1.00 91.31 266 ALA A N 1
ATOM 2064 C CA . ALA A 1 266 ? 8.220 2.223 10.538 1.00 91.31 266 ALA A CA 1
ATOM 2065 C C . ALA A 1 266 ? 8.785 1.023 11.312 1.00 91.31 266 ALA A C 1
ATOM 2067 O O . ALA A 1 266 ? 8.370 -0.122 11.109 1.00 91.31 266 ALA A O 1
ATOM 2068 N N . ASN A 1 267 ? 9.731 1.306 12.208 1.00 87.12 267 ASN A N 1
ATOM 2069 C CA . ASN A 1 267 ? 10.440 0.296 13.004 1.00 87.12 267 ASN A CA 1
ATOM 2070 C C . ASN A 1 267 ? 9.903 0.157 14.442 1.00 87.12 267 ASN A C 1
ATOM 2072 O O . ASN A 1 267 ? 10.284 -0.779 15.145 1.00 87.12 267 ASN A O 1
ATOM 2076 N N . SER A 1 268 ? 9.025 1.068 14.861 1.00 85.31 268 SER A N 1
ATOM 2077 C CA . SER A 1 268 ? 8.282 1.013 16.120 1.00 85.31 268 SER A CA 1
ATOM 2078 C C . SER A 1 268 ? 6.937 1.746 15.973 1.00 85.31 268 SER A C 1
ATOM 2080 O O . SER A 1 268 ? 6.782 2.547 15.039 1.00 85.31 268 SER A O 1
ATOM 2082 N N . PRO A 1 269 ? 5.977 1.521 16.883 1.00 86.69 269 PRO A N 1
ATOM 2083 C CA . PRO A 1 269 ? 4.709 2.253 16.926 1.00 86.69 269 PRO A CA 1
ATOM 2084 C C . PRO A 1 269 ? 4.861 3.779 17.042 1.00 86.69 269 PRO A C 1
ATOM 2086 O O . PRO A 1 269 ? 4.193 4.527 16.328 1.00 86.69 269 PRO A O 1
ATOM 2089 N N . GLU A 1 270 ? 5.800 4.278 17.845 1.00 85.75 270 GLU A N 1
ATOM 2090 C CA . GLU A 1 270 ? 6.086 5.716 17.965 1.00 85.75 270 GLU A CA 1
ATOM 2091 C C . GLU A 1 270 ? 6.708 6.269 16.681 1.00 85.75 270 GLU A C 1
ATOM 2093 O O . GLU A 1 270 ? 6.368 7.366 16.225 1.00 85.75 270 GLU A O 1
ATOM 2098 N N . ALA A 1 271 ? 7.611 5.499 16.064 1.00 89.19 271 ALA A N 1
ATOM 2099 C CA . ALA A 1 271 ? 8.180 5.847 14.772 1.00 89.19 271 ALA A CA 1
ATOM 2100 C C . ALA A 1 271 ? 7.105 5.868 13.674 1.00 89.19 271 ALA A C 1
ATOM 2102 O O . ALA A 1 271 ? 7.217 6.672 12.754 1.00 89.19 271 ALA A O 1
ATOM 2103 N N . ALA A 1 272 ? 6.049 5.056 13.781 1.00 92.38 272 ALA A N 1
ATOM 2104 C CA . ALA A 1 272 ? 4.921 5.066 12.851 1.00 92.38 272 ALA A CA 1
ATOM 2105 C C . ALA A 1 272 ? 4.149 6.391 12.907 1.00 92.38 272 ALA A C 1
ATOM 2107 O O . ALA A 1 272 ? 3.860 6.973 11.862 1.00 92.38 272 ALA A O 1
ATOM 2108 N N . LEU A 1 273 ? 3.893 6.919 14.108 1.00 92.12 273 LEU A N 1
ATOM 2109 C CA . LEU A 1 273 ? 3.262 8.233 14.285 1.00 92.12 273 LEU A CA 1
ATOM 2110 C C . LEU A 1 273 ? 4.123 9.358 13.693 1.00 92.12 273 LEU A C 1
ATOM 2112 O O . LEU A 1 273 ? 3.626 10.214 12.957 1.00 92.12 273 LEU A O 1
ATOM 2116 N N . ARG A 1 274 ? 5.435 9.331 13.962 1.00 92.00 274 ARG A N 1
ATOM 2117 C CA . ARG A 1 274 ? 6.384 10.312 13.411 1.00 92.00 274 ARG A CA 1
ATOM 2118 C C . ARG A 1 274 ? 6.490 10.213 11.890 1.00 92.00 274 ARG A C 1
ATOM 2120 O O . ARG A 1 274 ? 6.490 11.245 11.226 1.00 92.00 274 ARG A O 1
ATOM 2127 N N . ALA A 1 275 ? 6.546 9.002 11.338 1.00 93.88 275 ALA A N 1
ATOM 2128 C CA . ALA A 1 275 ? 6.601 8.766 9.897 1.00 93.88 275 ALA A CA 1
ATOM 2129 C C . ALA A 1 275 ? 5.325 9.249 9.198 1.00 93.88 275 ALA A C 1
ATOM 2131 O O . ALA A 1 275 ? 5.403 9.865 8.134 1.00 93.88 275 ALA A O 1
ATOM 2132 N N . PHE A 1 276 ? 4.155 9.043 9.814 1.00 95.25 276 PHE A N 1
ATOM 2133 C CA . PHE A 1 276 ? 2.906 9.615 9.318 1.00 95.25 276 PHE A CA 1
ATOM 2134 C C . PHE A 1 276 ? 3.041 11.135 9.240 1.00 95.25 276 PHE A C 1
ATOM 2136 O O . PHE A 1 276 ? 2.876 11.705 8.159 1.00 95.25 276 PHE A O 1
ATOM 2143 N N . TYR A 1 277 ? 3.387 11.794 10.350 1.00 94.56 277 TYR A N 1
ATOM 2144 C CA . TYR A 1 277 ? 3.547 13.247 10.371 1.00 94.56 277 TYR A CA 1
ATOM 2145 C C . TYR A 1 277 ? 4.558 13.736 9.322 1.00 94.56 277 TYR A C 1
ATOM 2147 O O . TYR A 1 277 ? 4.286 14.702 8.621 1.00 94.56 277 TYR A O 1
ATOM 2155 N N . GLN A 1 278 ? 5.692 13.058 9.148 1.00 93.75 278 GLN A N 1
ATOM 2156 C CA . GLN A 1 278 ? 6.689 13.420 8.136 1.00 93.75 278 GLN A CA 1
ATOM 2157 C C . GLN A 1 278 ? 6.144 13.329 6.704 1.00 93.75 278 GLN A C 1
ATOM 2159 O O . GLN A 1 278 ? 6.446 14.194 5.881 1.00 93.75 278 GLN A O 1
ATOM 2164 N N . ASN A 1 279 ? 5.340 12.309 6.392 1.00 94.50 279 ASN A N 1
ATOM 2165 C CA . ASN A 1 279 ? 4.665 12.204 5.097 1.00 94.50 279 ASN A CA 1
ATOM 2166 C C . ASN A 1 279 ? 3.637 13.331 4.913 1.00 94.50 279 ASN A C 1
ATOM 2168 O O . ASN A 1 279 ? 3.564 13.929 3.840 1.00 94.50 279 ASN A O 1
ATOM 2172 N N . LEU A 1 280 ? 2.883 13.648 5.970 1.00 93.38 280 LEU A N 1
ATOM 2173 C CA . LEU A 1 280 ? 1.906 14.735 5.984 1.00 93.38 280 LEU A CA 1
ATOM 2174 C C . LEU A 1 280 ? 2.576 16.103 5.778 1.00 93.38 280 LEU A C 1
ATOM 2176 O O . LEU A 1 280 ? 2.159 16.858 4.908 1.00 93.38 280 LEU A O 1
ATOM 2180 N N . ALA A 1 281 ? 3.635 16.405 6.528 1.00 92.25 281 ALA A N 1
ATOM 2181 C CA . ALA A 1 281 ? 4.336 17.686 6.493 1.00 92.25 281 ALA A CA 1
ATOM 2182 C C . ALA A 1 281 ? 5.023 17.956 5.144 1.00 92.25 281 ALA A C 1
ATOM 2184 O O . ALA A 1 281 ? 5.116 19.108 4.725 1.00 92.25 281 ALA A O 1
ATOM 2185 N N . GLN A 1 282 ? 5.471 16.909 4.443 1.00 88.69 282 GLN A N 1
ATOM 2186 C CA . GLN A 1 282 ? 6.017 17.037 3.088 1.00 88.69 282 GLN A CA 1
ATOM 2187 C C . GLN A 1 282 ? 4.946 17.421 2.058 1.00 88.69 282 GLN A C 1
ATOM 2189 O O . GLN A 1 282 ? 5.223 18.217 1.166 1.00 88.69 282 GLN A O 1
ATOM 2194 N N . GLY A 1 283 ? 3.731 16.875 2.178 1.00 79.94 283 GLY A N 1
ATOM 2195 C CA . GLY A 1 283 ? 2.612 17.201 1.286 1.00 79.94 283 GLY A CA 1
ATOM 2196 C C . GLY A 1 283 ? 1.811 18.439 1.705 1.00 79.94 283 GLY A C 1
ATOM 2197 O O . GLY A 1 283 ? 1.069 19.002 0.904 1.00 79.94 283 GLY A O 1
ATOM 2198 N N . SER A 1 284 ? 1.913 18.865 2.964 1.00 79.25 284 SER A N 1
ATOM 2199 C CA . SER A 1 284 ? 1.172 19.994 3.540 1.00 79.25 284 SER A CA 1
ATOM 2200 C C . SER A 1 284 ? 2.020 20.711 4.602 1.00 79.25 284 SER A C 1
ATOM 2202 O O . SER A 1 284 ? 1.852 20.467 5.801 1.00 79.25 284 SER A O 1
ATOM 2204 N N . PRO A 1 285 ? 2.954 21.587 4.183 1.00 78.56 285 PRO A N 1
ATOM 2205 C CA . PRO A 1 285 ? 3.826 22.316 5.100 1.00 78.56 285 PRO A CA 1
ATOM 2206 C C . PRO A 1 285 ? 3.042 23.236 6.049 1.00 78.56 285 PRO A C 1
ATOM 2208 O O . PRO A 1 285 ? 2.045 23.838 5.655 1.00 78.56 285 PRO A O 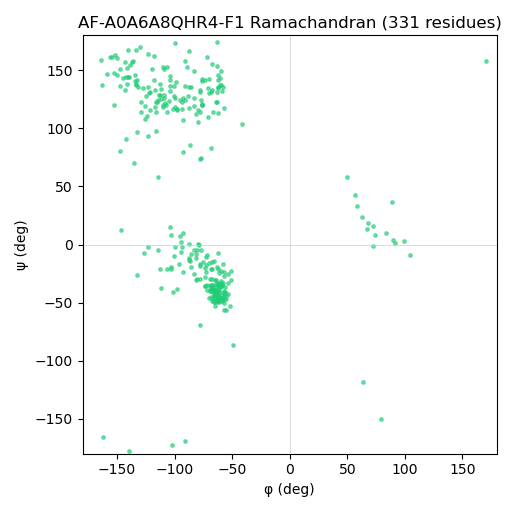1
ATOM 2211 N N . GLY A 1 286 ? 3.527 23.394 7.284 1.00 82.19 286 GLY A N 1
ATOM 2212 C CA . GLY A 1 286 ? 2.984 24.356 8.257 1.00 82.19 286 GLY A CA 1
ATOM 2213 C C . GLY A 1 286 ? 2.030 23.780 9.308 1.00 82.19 286 GLY A C 1
ATOM 2214 O O . GLY A 1 286 ? 1.524 24.533 10.135 1.00 82.19 286 GLY A O 1
ATOM 2215 N N . ILE A 1 287 ? 1.802 22.465 9.313 1.00 85.06 287 ILE A N 1
ATOM 2216 C CA . ILE A 1 287 ? 1.080 21.786 10.396 1.00 85.06 287 ILE A CA 1
ATOM 2217 C C . ILE A 1 287 ? 2.023 21.614 11.596 1.00 85.06 287 ILE A C 1
ATOM 2219 O O . ILE A 1 287 ? 3.144 21.135 11.432 1.00 85.06 287 ILE A O 1
ATOM 2223 N N . ASP A 1 288 ? 1.569 21.982 12.797 1.00 90.62 288 ASP A N 1
ATOM 2224 C CA . ASP A 1 288 ? 2.335 21.767 14.028 1.00 90.62 288 ASP A CA 1
ATOM 2225 C C . ASP A 1 288 ? 2.564 20.270 14.297 1.00 90.62 288 ASP A C 1
ATOM 2227 O O . ASP A 1 288 ? 1.631 19.463 14.263 1.00 90.62 288 ASP A O 1
ATOM 2231 N N . ALA A 1 289 ? 3.815 19.906 14.585 1.00 88.69 289 ALA A N 1
ATOM 2232 C CA . ALA A 1 289 ? 4.217 18.515 14.754 1.00 88.69 289 ALA A CA 1
ATOM 2233 C C . ALA A 1 289 ? 3.559 17.857 15.967 1.00 88.69 289 ALA A C 1
ATOM 2235 O O . ALA A 1 289 ? 3.100 16.718 15.867 1.00 88.69 289 ALA A O 1
ATOM 2236 N N . GLY A 1 290 ? 3.510 18.566 17.099 1.00 87.06 290 GLY A N 1
ATOM 2237 C CA . GLY A 1 290 ? 2.940 18.049 18.340 1.00 87.06 290 GLY A CA 1
ATOM 2238 C C . GLY A 1 290 ? 1.447 17.794 18.186 1.00 87.06 290 GLY A C 1
ATOM 2239 O O . GLY A 1 290 ? 0.989 16.669 18.371 1.00 87.06 290 GLY A O 1
ATOM 2240 N N . ALA A 1 291 ? 0.706 18.806 17.734 1.00 88.25 291 ALA A N 1
ATOM 2241 C CA . ALA A 1 291 ? -0.730 18.714 17.503 1.00 88.25 291 ALA A CA 1
ATOM 2242 C C . ALA A 1 291 ? -1.091 17.643 16.460 1.00 88.25 291 ALA A C 1
ATOM 2244 O O . ALA A 1 291 ? -2.052 16.896 16.648 1.00 88.25 291 ALA A O 1
ATOM 2245 N N . ALA A 1 292 ? -0.323 17.522 15.371 1.00 89.94 292 ALA A N 1
ATOM 2246 C CA . ALA A 1 292 ? -0.572 16.500 14.358 1.00 89.94 292 ALA A CA 1
ATOM 2247 C C . ALA A 1 292 ? -0.345 15.088 14.891 1.00 89.94 292 ALA A C 1
ATOM 2249 O O . ALA A 1 292 ? -1.211 14.232 14.723 1.00 89.94 292 ALA A O 1
ATOM 2250 N N . ILE A 1 293 ? 0.793 14.842 15.546 1.00 90.75 293 ILE A N 1
ATOM 2251 C CA . ILE A 1 293 ? 1.081 13.548 16.176 1.00 90.75 293 ILE A CA 1
ATOM 2252 C C . ILE A 1 293 ? 0.005 13.225 17.215 1.00 90.75 293 ILE A C 1
ATOM 2254 O O . ILE A 1 293 ? -0.419 12.072 17.323 1.00 90.75 293 ILE A O 1
ATOM 2258 N N . ASP A 1 294 ? -0.502 14.240 17.914 1.00 87.31 294 ASP A N 1
ATOM 2259 C CA . ASP A 1 294 ? -1.551 14.057 18.900 1.00 87.31 294 ASP A CA 1
ATOM 2260 C C . ASP A 1 294 ? -2.898 13.646 18.293 1.00 87.31 294 ASP A C 1
ATOM 2262 O O . ASP A 1 294 ? -3.589 12.771 18.831 1.00 87.31 294 ASP A O 1
ATOM 2266 N N . ILE A 1 295 ? -3.263 14.237 17.157 1.00 89.75 295 ILE A N 1
ATOM 2267 C CA . ILE A 1 295 ? -4.456 13.862 16.392 1.00 89.75 295 ILE A CA 1
ATOM 2268 C C . ILE A 1 295 ? -4.289 12.454 15.816 1.00 89.75 295 ILE A C 1
ATOM 2270 O O . ILE A 1 295 ? -5.168 11.616 15.992 1.00 89.75 295 ILE A O 1
ATOM 2274 N N . ILE A 1 296 ? -3.144 12.165 15.189 1.00 91.44 296 ILE A N 1
ATOM 2275 C CA . ILE A 1 296 ? -2.859 10.855 14.585 1.00 91.44 296 ILE A CA 1
ATOM 2276 C C . ILE A 1 296 ? -2.932 9.764 15.655 1.00 91.44 296 ILE A C 1
ATOM 2278 O O . ILE A 1 296 ? -3.614 8.760 15.469 1.00 91.44 296 ILE A O 1
ATOM 2282 N N . GLY A 1 297 ? -2.270 9.971 16.795 1.00 88.62 297 GLY A N 1
ATOM 2283 C CA . GLY A 1 297 ? -2.274 9.015 17.895 1.00 88.62 297 GLY A CA 1
ATOM 2284 C C . GLY A 1 297 ? -3.666 8.806 18.488 1.00 88.62 297 GLY A C 1
ATOM 2285 O O . GLY A 1 297 ? -4.043 7.673 18.752 1.00 88.62 297 GLY A O 1
ATOM 2286 N N . SER A 1 298 ? -4.457 9.868 18.669 1.00 86.94 298 SER A N 1
ATOM 2287 C CA . SER A 1 298 ? -5.803 9.729 19.247 1.00 86.94 298 SER A CA 1
ATOM 2288 C C . SER A 1 298 ? -6.826 9.101 18.292 1.00 86.94 298 SER A C 1
ATOM 2290 O O . SER A 1 298 ? -7.824 8.556 18.758 1.00 86.94 298 SER A O 1
ATOM 2292 N N . ALA A 1 299 ? -6.573 9.132 16.981 1.00 89.44 299 ALA A N 1
ATOM 2293 C CA . ALA A 1 299 ? -7.461 8.551 15.980 1.00 89.44 299 ALA A CA 1
ATOM 2294 C C . ALA A 1 299 ? -7.351 7.024 15.860 1.00 89.44 299 ALA A C 1
ATOM 2296 O O . ALA A 1 299 ? -8.336 6.384 15.495 1.00 89.44 299 ALA A O 1
ATOM 2297 N N . PHE A 1 300 ? -6.183 6.436 16.142 1.00 90.00 300 PHE A N 1
ATOM 2298 C CA . PHE A 1 300 ? -5.980 4.988 16.057 1.00 90.00 300 PHE A CA 1
ATOM 2299 C C . PHE A 1 300 ? -6.342 4.286 17.368 1.00 90.00 300 PHE A C 1
ATOM 2301 O O . PHE A 1 300 ? -5.807 4.604 18.428 1.00 90.00 300 PHE A O 1
ATOM 2308 N N . GLY A 1 301 ? -7.198 3.266 17.279 1.00 85.44 301 GLY A N 1
ATOM 2309 C CA . GLY A 1 301 ? -7.478 2.360 18.391 1.00 85.44 301 GLY A CA 1
ATOM 2310 C C . GLY A 1 301 ? -6.317 1.403 18.652 1.00 85.44 301 GLY A C 1
ATOM 2311 O O . GLY A 1 301 ? -6.024 1.099 19.809 1.00 85.44 301 GLY A O 1
ATOM 2312 N N . ARG A 1 302 ? -5.622 0.953 17.595 1.00 89.69 302 ARG A N 1
ATOM 2313 C CA . ARG A 1 302 ? -4.436 0.083 17.693 1.00 89.69 302 ARG A CA 1
ATOM 2314 C C . ARG A 1 302 ? -3.333 0.472 16.707 1.00 89.69 302 ARG A C 1
ATOM 2316 O O . ARG A 1 302 ? -3.614 0.809 15.557 1.00 89.69 302 ARG A O 1
ATOM 2323 N N . ILE A 1 303 ? -2.079 0.323 17.131 1.00 90.81 303 ILE A N 1
ATOM 2324 C CA . ILE A 1 303 ? -0.903 0.289 16.253 1.00 90.81 303 ILE A CA 1
ATOM 2325 C C . ILE A 1 303 ? -0.247 -1.085 16.377 1.00 90.81 303 ILE A C 1
ATOM 2327 O O . ILE A 1 303 ? 0.196 -1.472 17.453 1.00 90.81 303 ILE A O 1
ATOM 2331 N N . VAL A 1 304 ? -0.190 -1.831 15.277 1.00 91.12 304 VAL A N 1
ATOM 2332 C CA . VAL A 1 304 ? 0.414 -3.164 15.214 1.00 91.12 304 VAL A CA 1
ATOM 2333 C C . VAL A 1 304 ? 1.793 -3.061 14.583 1.00 91.12 304 VAL A C 1
ATOM 2335 O O . VAL A 1 304 ? 1.901 -2.738 13.402 1.00 91.12 304 VAL A O 1
ATOM 2338 N N . GLN A 1 305 ? 2.839 -3.396 15.336 1.00 90.06 305 GLN A N 1
ATOM 2339 C CA . GLN A 1 305 ? 4.197 -3.477 14.809 1.00 90.06 305 GLN A CA 1
ATOM 2340 C C . GLN A 1 305 ? 4.513 -4.902 14.362 1.00 90.06 305 GLN A C 1
ATOM 2342 O O . GLN A 1 305 ? 4.417 -5.852 15.138 1.00 90.06 305 GLN A O 1
ATOM 2347 N N . ILE A 1 306 ? 4.956 -5.035 13.114 1.00 89.00 306 ILE A N 1
ATOM 2348 C CA . ILE A 1 306 ? 5.434 -6.289 12.537 1.00 89.00 306 ILE A CA 1
ATOM 2349 C C . ILE A 1 306 ? 6.933 -6.189 12.283 1.00 89.00 306 ILE A C 1
ATOM 2351 O O . ILE A 1 306 ? 7.418 -5.224 11.682 1.00 89.00 306 ILE A O 1
ATOM 2355 N N . ASP A 1 307 ? 7.655 -7.231 12.674 1.00 85.50 307 ASP A N 1
ATOM 2356 C CA . ASP A 1 307 ? 9.075 -7.404 12.400 1.00 85.50 307 ASP A CA 1
ATOM 2357 C C . ASP A 1 307 ? 9.344 -8.720 11.649 1.00 85.50 307 ASP A C 1
ATOM 2359 O O . ASP A 1 307 ? 8.496 -9.618 11.563 1.00 85.50 307 ASP A O 1
ATOM 2363 N N . ARG A 1 308 ? 10.538 -8.831 11.064 1.00 81.31 308 ARG A N 1
ATOM 2364 C CA . ARG A 1 308 ? 11.008 -10.026 10.363 1.00 81.31 308 ARG A CA 1
ATOM 2365 C C . ARG A 1 308 ? 12.342 -10.485 10.935 1.00 81.31 308 ARG A C 1
ATOM 2367 O O . ARG A 1 308 ? 13.349 -9.792 10.839 1.00 81.31 308 ARG A O 1
ATOM 2374 N N . HIS A 1 309 ? 12.354 -11.705 11.457 1.00 75.19 309 HIS A N 1
ATOM 2375 C CA . HIS A 1 309 ? 13.525 -12.345 12.050 1.00 75.19 309 HIS A CA 1
ATOM 2376 C C . HIS A 1 309 ? 13.883 -13.564 11.201 1.00 75.19 309 HIS A C 1
ATOM 2378 O O . HIS A 1 309 ? 13.249 -14.617 11.273 1.00 75.19 309 HIS A O 1
ATOM 2384 N N . GLY A 1 310 ? 14.850 -13.382 10.297 1.00 75.62 310 GLY A N 1
ATOM 2385 C CA . GLY A 1 310 ? 15.180 -14.374 9.274 1.00 75.62 310 GLY A CA 1
ATOM 2386 C C . GLY A 1 310 ? 14.014 -14.614 8.305 1.00 75.62 310 GLY A C 1
ATOM 2387 O O . GLY A 1 310 ? 13.575 -13.710 7.584 1.00 75.62 310 GLY A O 1
ATOM 2388 N N . SER A 1 311 ? 13.510 -15.847 8.265 1.00 70.94 311 SER A N 1
ATOM 2389 C CA . SER A 1 311 ? 12.346 -16.233 7.456 1.00 70.94 311 SER A CA 1
ATOM 2390 C C . SER A 1 311 ? 11.006 -16.002 8.165 1.00 70.94 311 SER A C 1
ATOM 2392 O O . SER A 1 311 ? 9.966 -15.998 7.503 1.00 70.94 311 SER A O 1
ATOM 2394 N N . ARG A 1 312 ? 11.013 -15.778 9.486 1.00 75.88 312 ARG A N 1
ATOM 2395 C CA . ARG A 1 312 ? 9.807 -15.675 10.309 1.00 75.88 312 ARG A CA 1
ATOM 2396 C C . ARG A 1 312 ? 9.327 -14.227 10.410 1.00 75.88 312 ARG A C 1
ATOM 2398 O O . ARG A 1 312 ? 10.122 -13.308 10.604 1.00 75.88 312 ARG A O 1
ATOM 2405 N N . ARG A 1 313 ? 8.017 -14.027 10.275 1.00 85.19 313 ARG A N 1
ATOM 2406 C CA . ARG A 1 313 ? 7.337 -12.752 10.545 1.00 85.19 313 ARG A CA 1
ATOM 2407 C C . ARG A 1 313 ? 6.727 -12.836 11.935 1.00 85.19 313 ARG A C 1
ATOM 2409 O O . ARG A 1 313 ? 6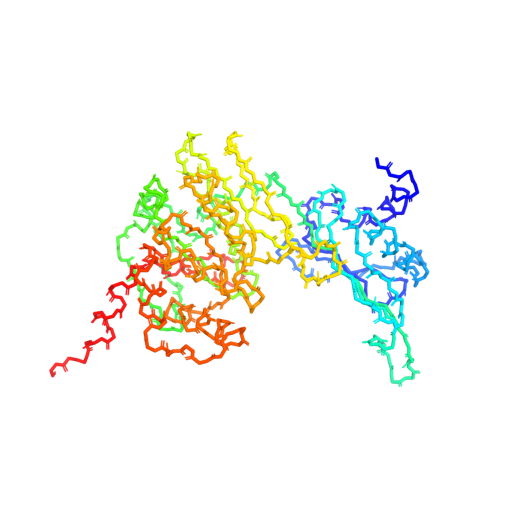.210 -13.887 12.302 1.00 85.19 313 ARG A O 1
ATOM 2416 N N . VAL A 1 314 ? 6.803 -11.757 12.698 1.00 82.88 314 VAL A N 1
ATOM 2417 C CA . VAL A 1 314 ? 6.267 -11.711 14.061 1.00 82.88 314 VAL A CA 1
ATOM 2418 C C . VAL A 1 314 ? 5.623 -10.359 14.325 1.00 82.88 314 VAL A C 1
ATOM 2420 O O . VAL A 1 314 ? 6.161 -9.330 13.921 1.00 82.88 314 VAL A O 1
ATOM 2423 N N . VAL A 1 315 ? 4.469 -10.357 14.987 1.00 85.25 315 VAL A N 1
ATOM 2424 C CA . VAL A 1 315 ? 3.945 -9.148 15.628 1.00 85.25 315 VAL A CA 1
ATOM 2425 C C . VAL A 1 315 ? 4.733 -8.933 16.911 1.00 85.25 315 VAL A C 1
ATOM 2427 O O . VAL A 1 315 ? 4.765 -9.810 17.770 1.00 85.25 315 VAL A O 1
ATOM 2430 N N . THR A 1 316 ? 5.397 -7.786 17.017 1.00 79.50 316 THR A N 1
ATOM 2431 C CA . THR A 1 316 ? 6.253 -7.446 18.161 1.00 79.50 316 THR A CA 1
ATOM 2432 C C . THR A 1 316 ? 5.596 -6.473 19.132 1.00 79.50 316 THR A C 1
ATOM 2434 O O . THR A 1 316 ? 6.022 -6.416 20.280 1.00 79.50 316 THR A O 1
ATOM 2437 N N . ALA A 1 317 ? 4.558 -5.747 18.701 1.00 78.75 317 ALA A N 1
ATOM 2438 C CA . ALA A 1 317 ? 3.752 -4.879 19.559 1.00 78.75 317 ALA A CA 1
ATOM 2439 C C . ALA A 1 317 ? 2.323 -4.723 19.014 1.00 78.75 317 ALA A C 1
ATOM 2441 O O . ALA A 1 317 ? 2.117 -4.718 17.795 1.00 78.75 317 ALA A O 1
ATOM 2442 N N . ILE A 1 318 ? 1.355 -4.571 19.921 1.00 78.69 318 ILE A N 1
ATOM 2443 C CA . ILE A 1 318 ? -0.009 -4.115 19.634 1.00 78.69 318 ILE A CA 1
ATOM 2444 C C . ILE A 1 318 ? -0.337 -3.037 20.665 1.00 78.69 318 ILE A C 1
ATOM 2446 O O . ILE A 1 318 ? -0.738 -3.342 21.783 1.00 78.69 318 ILE A O 1
ATOM 2450 N N . ASP A 1 319 ? -0.165 -1.780 20.275 1.00 73.56 319 ASP A N 1
ATOM 2451 C CA . ASP A 1 319 ? -0.220 -0.653 21.201 1.00 73.56 319 ASP A CA 1
ATOM 2452 C C . ASP A 1 319 ? -1.526 0.120 21.080 1.00 73.56 319 ASP A C 1
ATOM 2454 O O . ASP A 1 319 ? -2.046 0.329 19.981 1.00 73.56 319 ASP A O 1
ATOM 2458 N N . ILE A 1 320 ? -2.014 0.624 22.214 1.00 67.69 320 ILE A N 1
ATOM 2459 C CA . ILE A 1 320 ? -3.021 1.686 22.254 1.00 67.69 320 ILE A CA 1
ATOM 2460 C C . ILE A 1 320 ? -2.258 3.012 22.378 1.00 67.69 320 ILE A C 1
ATOM 2462 O O . ILE A 1 320 ? -1.601 3.232 23.397 1.00 67.69 320 ILE A O 1
ATOM 2466 N N . PRO A 1 321 ? -2.335 3.938 21.407 1.00 63.00 321 PRO A N 1
ATOM 2467 C CA . PRO A 1 321 ? -1.482 5.132 21.398 1.00 63.00 321 PRO A CA 1
ATOM 2468 C C . PRO A 1 321 ? -1.620 6.054 22.617 1.00 63.00 321 PRO A C 1
ATOM 2470 O O . PRO A 1 321 ? -0.698 6.803 22.933 1.00 63.00 321 PRO A O 1
ATOM 2473 N N . ARG A 1 322 ? -2.753 6.008 23.330 1.00 53.81 322 ARG A N 1
ATOM 2474 C CA . ARG A 1 322 ? -2.928 6.733 24.599 1.00 53.81 322 ARG A CA 1
ATOM 2475 C C . ARG A 1 322 ? -1.963 6.235 25.686 1.00 53.81 322 ARG A C 1
ATOM 2477 O O . ARG A 1 322 ? -1.434 7.057 26.425 1.00 53.81 322 ARG A O 1
ATOM 2484 N N . LEU A 1 323 ? -1.672 4.932 25.717 1.00 47.88 323 LEU A N 1
ATOM 2485 C CA . LEU A 1 323 ? -0.716 4.321 26.648 1.00 47.88 323 LEU A CA 1
ATOM 2486 C C . LEU A 1 323 ? 0.742 4.647 26.280 1.00 47.88 323 LEU A C 1
ATOM 2488 O O . LEU A 1 323 ? 1.574 4.775 27.171 1.00 47.88 323 LEU A O 1
ATOM 2492 N N . LEU A 1 324 ? 1.046 4.886 24.993 1.00 51.88 324 LEU A N 1
ATOM 2493 C CA . LEU A 1 324 ? 2.372 5.365 24.564 1.00 51.88 324 LEU A CA 1
ATOM 2494 C C . LEU A 1 324 ? 2.723 6.721 25.192 1.00 51.88 324 LEU A C 1
ATOM 2496 O O . LEU A 1 324 ? 3.876 6.965 25.532 1.00 51.88 324 LEU A O 1
ATOM 2500 N N . ARG A 1 325 ? 1.737 7.607 25.386 1.00 50.62 325 ARG A N 1
ATOM 2501 C CA . ARG A 1 325 ? 1.974 8.902 26.043 1.00 50.62 325 ARG A CA 1
ATOM 2502 C C . ARG A 1 325 ? 2.230 8.761 27.536 1.00 50.62 325 ARG A C 1
ATOM 2504 O O . ARG A 1 325 ? 3.091 9.461 28.050 1.00 50.62 325 ARG A O 1
ATOM 2511 N N . GLU A 1 326 ? 1.518 7.867 28.215 1.00 45.53 326 GLU A N 1
ATOM 2512 C CA . GLU A 1 326 ? 1.717 7.607 29.647 1.00 45.53 326 GLU A CA 1
ATOM 2513 C C . GLU A 1 326 ? 3.072 6.925 29.911 1.00 45.53 326 GLU A C 1
ATOM 2515 O O . GLU A 1 326 ? 3.740 7.262 30.883 1.00 45.53 326 GLU A O 1
ATOM 2520 N N . ALA A 1 327 ? 3.534 6.060 28.999 1.00 40.78 327 ALA A N 1
ATOM 2521 C CA . ALA A 1 327 ? 4.856 5.435 29.068 1.00 40.78 327 ALA A CA 1
ATOM 2522 C C . ALA A 1 327 ? 6.015 6.410 28.771 1.00 40.78 327 ALA A C 1
ATOM 2524 O O . ALA A 1 327 ? 7.076 6.302 29.376 1.00 40.78 327 ALA A O 1
ATOM 2525 N N . VAL A 1 328 ? 5.822 7.378 27.865 1.00 42.34 328 VAL A N 1
ATOM 2526 C CA . VAL A 1 328 ? 6.837 8.398 27.522 1.00 42.34 328 VAL A CA 1
ATOM 2527 C C . VAL A 1 328 ? 6.844 9.572 28.510 1.00 42.34 328 VAL A C 1
ATOM 2529 O O . VAL A 1 328 ? 7.872 10.220 28.680 1.00 42.34 328 VAL A O 1
ATOM 2532 N N . ALA A 1 329 ? 5.725 9.847 29.185 1.00 43.56 329 ALA A N 1
ATOM 2533 C CA . ALA A 1 329 ? 5.639 10.861 30.239 1.00 43.56 329 ALA A CA 1
ATOM 2534 C C . ALA A 1 329 ? 6.170 10.377 31.605 1.00 43.56 329 ALA A C 1
ATOM 2536 O O . ALA A 1 329 ? 6.220 11.167 32.547 1.00 43.56 329 ALA A O 1
ATOM 2537 N N . GLY A 1 330 ? 6.555 9.102 31.721 1.00 36.38 330 GLY A N 1
ATOM 2538 C CA . GLY A 1 330 ? 7.141 8.517 32.923 1.00 36.38 330 GLY A CA 1
ATOM 2539 C C . GLY A 1 330 ? 8.668 8.566 32.927 1.00 36.38 330 GLY A C 1
ATOM 2540 O O . GLY A 1 330 ? 9.308 7.544 32.701 1.00 36.38 330 GLY A O 1
ATOM 2541 N N . ASP A 1 331 ? 9.250 9.719 33.258 1.00 31.61 331 ASP A N 1
ATOM 2542 C CA . ASP A 1 331 ? 10.462 9.691 34.089 1.00 31.61 331 ASP A CA 1
ATOM 2543 C C . ASP A 1 331 ? 10.024 9.213 35.492 1.00 31.61 331 ASP A C 1
ATOM 2545 O O . ASP A 1 331 ? 9.020 9.719 36.011 1.00 31.61 331 ASP A O 1
ATOM 2549 N N . PRO A 1 332 ? 10.693 8.227 36.120 1.00 33.53 332 PRO A N 1
ATOM 2550 C CA . PRO A 1 332 ? 10.398 7.881 37.506 1.00 33.53 332 PRO A CA 1
ATOM 2551 C C . PRO A 1 332 ? 10.911 8.997 38.442 1.00 33.53 332 PRO A C 1
ATOM 2553 O O . PRO A 1 332 ? 11.762 9.788 38.027 1.00 33.53 332 PRO A O 1
ATOM 2556 N N . PRO A 1 333 ? 10.419 9.083 39.694 1.00 36.84 333 PRO A N 1
ATOM 2557 C CA . PRO A 1 333 ? 11.034 9.945 40.704 1.00 36.84 333 PRO A CA 1
ATOM 2558 C C . PRO A 1 333 ? 12.498 9.584 40.986 1.00 36.84 333 PRO A C 1
ATOM 2560 O O . PRO A 1 333 ? 12.854 8.384 40.878 1.00 36.84 333 PRO A O 1
#

Foldseek 3Di:
DPVVLVVLVVVVCVQQVDPQFFKWKDQFAQWIWTDGNLDHIDIDGDNPRHPVSVVVNQVVQCVVLQFDDDQPPRQWDWGADPQQKTKIKGWAQVHDDDPPDRIGMMMMTGDADLPPADACVLQQQDPVGSPCVPPDQPDPFDDDPDRVVVVLLVCQQVLFEEEEEEAPPLCRLSVVLNSLVSHDLQFQEEEEECGDHRHHPRPRYDYHHAHPDCGRPNDFLQNVLVVVVVVPGQAYEYEEQALRNLLSVLVCLVVPNRRYYYYYYDSYQLRRLVRSLVSPCNNPPDDDSVVSSVSVLQSGQWYWYWYDDSSGIHTRDIDNSVVVCVVVVDPDD

Secondary structure (DSSP, 8-state):
--HHHHHHHHHHHHHH-STTEEEEEESSTTEEEEEETTS-EEEEE-TT--HHHHHHHHHHHHHHHT---BTTTB-EEEEE-TTS-EEEEEEETT--SSTT-S-EEEEEEEPP-TT----GGGGTB-SS-B--TTPPP-TTPPP--S-HHHHHHHHHHTT--EEEEESTTS-HHHHHHHHHTTS-TT--EEEEESS-------SSEEEEE--SSTTSSS--HHHHHHHHTTS--SEEEEEE--TTTHHHHHHHHHTT---EEEEEE-SSHHHHHHHHHHHHHHHSTT--HHHHHHHHHHH-SEEEEEEEETTEEEEEEEE-HHHHHHHHS----